Protein AF-A0AAE1LWM8-F1 (afdb_monomer)

pLDDT: mean 95.21, std 10.14, range [37.62, 98.81]

Secondary structure (DSSP, 8-state):
-PPPTT-SSS-SSPPPPPGGGTS-SSS-HHHHHHHHHHHHHHHHHHHHHHHHHHGGG--GGGHHHHHHHHHHHHHHHHHHHHHIIIIIHHHHHTSTTSPTTTTHHHHHHHHHHHHHHHHHHHHHHH--TTT--HHHHHHHHHHHHHHHHHHHHHHHHHHHGGGGSPTT-HHHHHHHHHHHHHHTT-

Nearest PDB structures (foldseek):
  1szi-assembly1_A  TM=5.077E-01  e=3.670E+00  Mus musculus
  3m3w-assembly1_A  TM=3.159E-01  e=2.079E+00  Mus musculus
  5ir6-assembly1_B  TM=4.108E-01  e=9.923E+00  Geobacillus stearothermophilus
  3qwe-assembly1_A-2  TM=1.811E-01  e=4.035E+00  Homo sapiens

Solvent-accessible surface area (backbone atoms only — not comparable to full-atom values): 10143 Å² total; per-residue (Å²): 132,83,76,70,90,88,73,65,28,78,37,88,58,72,73,64,85,44,48,66,80,86,44,85,34,91,84,44,46,28,35,36,51,21,29,55,48,35,51,55,44,40,52,51,46,26,50,53,15,30,51,55,69,44,39,77,70,63,52,74,92,47,34,60,62,48,26,51,50,50,23,50,52,36,50,49,55,53,50,51,54,50,47,35,67,74,44,39,50,60,47,48,38,69,38,62,61,37,52,77,70,73,60,46,63,55,56,57,37,44,66,68,16,48,65,40,48,48,51,45,24,51,48,30,72,69,55,46,61,89,71,63,49,31,62,61,55,38,51,43,47,66,72,17,48,66,46,45,50,51,40,58,50,54,44,34,57,57,40,36,58,52,64,56,37,37,91,90,44,53,66,56,52,45,47,43,49,53,56,50,51,62,71,70,70,120

Foldseek 3Di:
DDQPPDDQQCDPQHAADQCVVPHDQPPFLLSVLLNVLSVVLRVLSSLLRNLLRCLQPDDLVCLLVSLVSQLVSLVLVVVVVVLCVVFQVVLLCPFAQRPVCLCVVLVVLCVQQVVLSVVSNVCSVPDDSVRRDSVVSNVSCVSRVVSSSVSSRVVSVSSSVSVSGDPPRRVSNNVSSVVSVVVSPD

Sequence (186 aa):
MASPLGKWADGPLELIETPSFTKRTDDHPAHYVANEMAFAHNAMLRGLNAIYLQAPYIPKTDVSDFLFFVASWAGWVQHHHILEETRMFPGFERIPGIRPGQLSHNIEQHNLFSTGLDDLNKYASNTTEASYDGGTLRELISSFSTHMREHLADEIDTLWSLECCEKGQEKNLLRVYKDCEAEAGW

Structure (mmCIF, N/CA/C/O backbone):
data_AF-A0AAE1LWM8-F1
#
_entry.id   AF-A0AAE1LWM8-F1
#
loop_
_atom_site.group_PDB
_atom_site.id
_atom_site.type_symbol
_atom_site.label_atom_id
_atom_site.label_alt_id
_atom_site.label_comp_id
_atom_site.label_asym_id
_atom_site.label_entity_id
_atom_site.label_seq_id
_atom_site.pdbx_PDB_ins_code
_atom_site.Cartn_x
_atom_site.Cartn_y
_atom_site.Cartn_z
_atom_site.occupancy
_atom_site.B_iso_or_equiv
_atom_site.auth_seq_id
_atom_site.auth_comp_id
_atom_site.auth_asym_id
_atom_site.auth_atom_id
_atom_site.pdbx_PDB_model_num
ATOM 1 N N . MET A 1 1 ? -25.548 -2.529 17.063 1.00 37.62 1 MET A N 1
ATOM 2 C CA . MET A 1 1 ? -26.006 -2.903 15.706 1.00 37.62 1 MET A CA 1
ATOM 3 C C . MET A 1 1 ? -25.067 -3.985 15.207 1.00 37.62 1 MET A C 1
ATOM 5 O O . MET A 1 1 ? -23.867 -3.789 15.339 1.00 37.62 1 MET A O 1
ATOM 9 N N . ALA A 1 2 ? -25.584 -5.129 14.754 1.00 39.78 2 ALA A N 1
ATOM 10 C CA . ALA A 1 2 ? -24.752 -6.210 14.226 1.00 39.78 2 ALA A CA 1
ATOM 11 C C . ALA A 1 2 ? -24.027 -5.745 12.952 1.00 39.78 2 ALA A C 1
ATOM 13 O O . ALA A 1 2 ? -24.638 -5.063 12.127 1.00 39.78 2 ALA A O 1
ATOM 14 N N . SER A 1 3 ? -22.745 -6.098 12.817 1.00 47.06 3 SER A N 1
ATOM 15 C CA . SER A 1 3 ? -21.980 -5.921 11.578 1.00 47.06 3 SER A CA 1
ATOM 16 C C . SER A 1 3 ? -22.753 -6.557 10.409 1.00 47.06 3 SER A C 1
ATOM 18 O O . SER A 1 3 ? -23.359 -7.617 10.614 1.00 47.06 3 SER A O 1
ATOM 20 N N . PRO A 1 4 ? -22.813 -5.940 9.211 1.00 50.72 4 PRO A N 1
ATOM 21 C CA . PRO A 1 4 ? -23.514 -6.534 8.082 1.00 50.72 4 PRO A CA 1
ATOM 22 C C . PRO A 1 4 ? -22.887 -7.900 7.802 1.00 50.72 4 PRO A C 1
ATOM 24 O O . PRO A 1 4 ? -21.695 -7.991 7.507 1.00 50.72 4 PRO A O 1
ATOM 27 N N . LEU A 1 5 ? -23.685 -8.962 7.930 1.00 50.03 5 LEU A N 1
ATOM 28 C CA . LEU A 1 5 ? -23.275 -10.328 7.616 1.00 50.03 5 LEU A CA 1
ATOM 29 C C . LEU A 1 5 ? -22.557 -10.349 6.255 1.00 50.03 5 LEU A C 1
ATOM 31 O O . LEU A 1 5 ? -23.168 -10.054 5.230 1.00 50.03 5 LEU A O 1
ATOM 35 N N . GLY A 1 6 ? -21.266 -10.694 6.260 1.00 59.47 6 GLY A N 1
ATOM 36 C CA . GLY A 1 6 ? -20.531 -11.092 5.056 1.00 59.47 6 GLY A CA 1
ATOM 37 C C . GLY A 1 6 ? -19.407 -10.177 4.561 1.00 59.47 6 GLY A C 1
ATOM 38 O O . GLY A 1 6 ? -18.748 -10.567 3.604 1.00 59.47 6 GLY A O 1
ATOM 39 N N . LYS A 1 7 ? -19.128 -9.017 5.174 1.00 76.12 7 LYS A N 1
ATOM 40 C CA . LYS A 1 7 ? -17.965 -8.184 4.791 1.00 76.12 7 LYS A CA 1
ATOM 41 C C . LYS A 1 7 ? -16.950 -8.110 5.926 1.00 76.12 7 LYS A C 1
ATOM 43 O O . LYS A 1 7 ? -17.162 -7.385 6.888 1.00 76.12 7 LYS A O 1
ATOM 48 N N . TRP A 1 8 ? -15.873 -8.887 5.808 1.00 87.75 8 TRP A N 1
ATOM 49 C CA . TRP A 1 8 ? -14.805 -8.963 6.815 1.00 87.75 8 TRP A CA 1
ATOM 50 C C . TRP A 1 8 ? -13.573 -8.133 6.453 1.00 87.75 8 TRP A C 1
ATOM 52 O O . TRP A 1 8 ? -12.996 -7.506 7.333 1.00 87.75 8 TRP A O 1
ATOM 62 N N . ALA A 1 9 ? -13.178 -8.138 5.177 1.00 94.94 9 ALA A N 1
ATOM 63 C CA . ALA A 1 9 ? -11.944 -7.494 4.722 1.00 94.94 9 ALA A CA 1
ATOM 64 C C . ALA A 1 9 ? -11.992 -6.985 3.266 1.00 94.94 9 ALA A C 1
ATOM 66 O O . ALA A 1 9 ? -11.090 -6.277 2.836 1.00 94.94 9 ALA A O 1
ATOM 67 N N . ASP A 1 10 ? -13.036 -7.298 2.493 1.00 94.31 10 ASP A N 1
ATOM 68 C CA . ASP A 1 10 ? -13.105 -6.942 1.063 1.00 94.31 10 ASP A CA 1
ATOM 69 C C . ASP A 1 10 ? -13.798 -5.579 0.808 1.00 94.31 10 ASP A C 1
ATOM 71 O O . ASP A 1 10 ? -14.275 -5.298 -0.288 1.00 94.31 10 ASP A O 1
ATOM 75 N N . GLY A 1 11 ? -13.917 -4.740 1.841 1.00 94.00 11 GLY A N 1
ATOM 76 C CA . GLY A 1 11 ? -14.424 -3.366 1.768 1.00 94.00 11 GLY A CA 1
ATOM 77 C C . GLY A 1 11 ? -14.335 -2.664 3.133 1.00 94.00 11 GLY A C 1
ATOM 78 O O . GLY A 1 11 ? -14.156 -3.350 4.139 1.00 94.00 11 GLY A O 1
ATOM 79 N N . PRO A 1 12 ? -14.494 -1.330 3.219 1.00 95.38 12 PRO A N 1
ATOM 80 C CA . PRO A 1 12 ? -15.044 -0.434 2.199 1.00 95.38 12 PRO A CA 1
ATOM 81 C C . PRO A 1 12 ? -14.081 -0.028 1.078 1.00 95.38 12 PRO A C 1
ATOM 83 O O . PRO A 1 12 ? -14.562 0.395 0.031 1.00 95.38 12 PRO A O 1
ATOM 86 N N . LEU A 1 13 ? -12.767 -0.157 1.264 1.00 97.25 13 LEU A N 1
ATOM 87 C CA . LEU A 1 13 ? -11.811 0.056 0.182 1.00 97.25 13 LEU A CA 1
ATOM 88 C C . LEU A 1 13 ? -11.877 -1.142 -0.750 1.00 97.25 13 LEU A C 1
ATOM 90 O O . LEU A 1 13 ? -11.689 -2.285 -0.331 1.00 97.25 13 LEU A O 1
ATOM 94 N N . GLU A 1 14 ? -12.195 -0.880 -2.005 1.00 97.12 14 GLU A N 1
ATOM 95 C CA . GLU A 1 14 ? -12.242 -1.923 -3.010 1.00 97.12 14 GLU A CA 1
ATOM 96 C C . GLU A 1 14 ? -10.828 -2.451 -3.283 1.00 97.12 14 GLU A C 1
ATOM 98 O O . GLU A 1 14 ? -9.841 -1.713 -3.265 1.00 97.12 14 GLU A O 1
ATOM 103 N N . LEU A 1 15 ? -10.751 -3.756 -3.510 1.00 97.81 15 LEU A N 1
ATOM 104 C CA . LEU A 1 15 ? -9.518 -4.446 -3.854 1.00 97.81 15 LEU A CA 1
ATOM 105 C C . LEU A 1 15 ? -9.071 -4.097 -5.278 1.00 97.81 15 LEU A C 1
ATOM 107 O O . LEU A 1 15 ? -9.835 -3.576 -6.090 1.00 97.81 15 LEU A O 1
ATOM 111 N N . ILE A 1 16 ? -7.815 -4.378 -5.584 1.00 97.50 16 ILE A N 1
ATOM 112 C CA . ILE A 1 16 ? -7.246 -4.167 -6.914 1.00 97.50 16 ILE A CA 1
ATOM 113 C C . ILE A 1 16 ? -7.401 -5.464 -7.714 1.00 97.50 16 ILE A C 1
ATOM 115 O O . ILE A 1 16 ? -7.233 -6.557 -7.162 1.00 97.50 16 ILE A O 1
ATOM 119 N N . GLU A 1 17 ? -7.731 -5.363 -9.005 1.00 96.31 17 GLU A N 1
ATOM 120 C CA . GLU A 1 17 ? -7.714 -6.531 -9.890 1.00 96.31 17 GLU A CA 1
ATOM 121 C C . GLU A 1 17 ? -6.277 -7.051 -10.003 1.00 96.31 17 GLU A C 1
ATOM 123 O O . GLU A 1 17 ? -5.371 -6.345 -10.438 1.00 96.31 17 GLU A O 1
ATOM 128 N N . THR A 1 18 ? -6.059 -8.301 -9.607 1.00 97.06 18 THR A N 1
ATOM 129 C CA . THR A 1 18 ? -4.760 -8.945 -9.785 1.00 97.06 18 THR A CA 1
ATOM 130 C C . THR A 1 18 ? -4.532 -9.225 -11.279 1.00 97.06 18 THR A C 1
ATOM 132 O O . THR A 1 18 ? -5.362 -9.913 -11.878 1.00 97.06 18 THR A O 1
ATOM 135 N N . PRO A 1 19 ? -3.410 -8.789 -11.888 1.00 98.00 19 PRO A N 1
ATOM 136 C CA . PRO A 1 19 ? -3.183 -8.926 -13.328 1.00 98.00 19 PRO A CA 1
ATOM 137 C C . PRO A 1 19 ? -3.337 -10.348 -13.887 1.00 98.00 19 PRO A C 1
ATOM 139 O O . PRO A 1 19 ? -3.883 -10.517 -14.976 1.00 98.00 19 PRO A O 1
ATOM 142 N N . SER A 1 20 ? -2.926 -11.380 -13.142 1.00 97.38 20 SER A N 1
ATOM 143 C CA . SER A 1 20 ? -3.079 -12.791 -13.547 1.00 97.38 20 SER A CA 1
ATOM 144 C C . SER A 1 20 ? -4.530 -13.261 -13.708 1.00 97.38 20 SER A C 1
ATOM 146 O O . SER A 1 20 ? -4.763 -14.340 -14.254 1.00 97.38 20 SER A O 1
ATOM 148 N N . PHE A 1 21 ? -5.517 -12.472 -13.272 1.00 96.38 21 PHE A N 1
ATOM 149 C CA . PHE A 1 21 ? -6.928 -12.764 -13.507 1.00 96.38 21 PHE A CA 1
ATOM 150 C C . PHE A 1 21 ? -7.330 -12.573 -14.978 1.00 96.38 21 PHE A C 1
ATOM 152 O O . PHE A 1 21 ? -8.142 -13.341 -15.497 1.00 96.38 21 PHE A O 1
ATOM 159 N N . THR A 1 22 ? -6.755 -11.579 -15.664 1.00 95.19 22 THR A N 1
ATOM 160 C CA . THR A 1 22 ? -7.148 -11.187 -17.032 1.00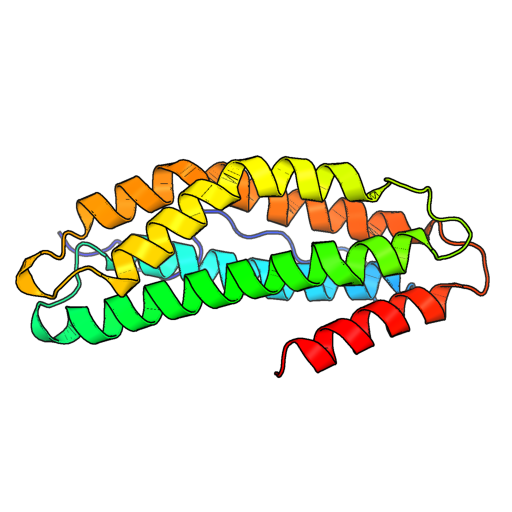 95.19 22 THR A CA 1
ATOM 161 C C . THR A 1 22 ? -6.008 -11.230 -18.048 1.00 95.19 22 THR A C 1
ATOM 163 O O . THR A 1 22 ? -6.267 -11.278 -19.253 1.00 95.19 22 THR A O 1
ATOM 166 N N . LYS A 1 23 ? -4.749 -11.244 -17.598 1.00 96.31 23 LYS A N 1
ATOM 167 C CA . LYS A 1 23 ? -3.549 -11.157 -18.439 1.00 96.31 23 LYS A CA 1
ATOM 168 C C . LYS A 1 23 ? -2.569 -12.290 -18.129 1.00 96.31 23 LYS A C 1
ATOM 170 O O . LYS A 1 23 ? -2.610 -12.908 -17.067 1.00 96.31 23 LYS A O 1
ATOM 175 N N . ARG A 1 24 ? -1.654 -12.558 -19.066 1.00 96.94 24 ARG A N 1
ATOM 176 C CA . ARG A 1 24 ? -0.486 -13.406 -18.797 1.00 96.94 24 ARG A CA 1
ATOM 177 C C . ARG A 1 24 ? 0.535 -12.619 -17.987 1.00 96.94 24 ARG A C 1
ATOM 179 O O . ARG A 1 24 ? 0.749 -11.445 -18.256 1.00 96.94 24 ARG A O 1
ATOM 186 N N . THR A 1 25 ? 1.135 -13.279 -17.007 1.00 97.38 25 THR A N 1
ATOM 187 C CA . THR A 1 25 ? 2.161 -12.695 -16.128 1.00 97.38 25 THR A CA 1
ATOM 188 C C . THR A 1 25 ? 3.451 -13.518 -16.126 1.00 97.38 25 THR A C 1
ATOM 190 O O . THR A 1 25 ? 4.412 -13.175 -15.447 1.00 97.38 25 THR A O 1
ATOM 193 N N . ASP A 1 26 ? 3.481 -14.605 -16.902 1.00 96.31 26 ASP A N 1
ATOM 194 C CA . ASP A 1 26 ? 4.610 -15.521 -17.077 1.00 96.31 26 ASP A CA 1
ATOM 195 C C . ASP A 1 26 ? 5.461 -15.202 -18.322 1.00 96.31 26 ASP A C 1
ATOM 197 O O . ASP A 1 26 ? 6.426 -15.903 -18.623 1.00 96.31 26 ASP A O 1
ATOM 201 N N . ASP A 1 27 ? 5.090 -14.163 -19.068 1.00 96.69 27 ASP A N 1
ATOM 202 C CA . ASP A 1 27 ? 5.676 -13.771 -20.348 1.00 96.69 27 ASP A CA 1
ATOM 203 C C . ASP A 1 27 ? 6.771 -12.702 -20.218 1.00 96.69 27 ASP A C 1
ATOM 205 O O . ASP A 1 27 ? 7.706 -12.698 -21.022 1.00 96.69 27 ASP A O 1
ATOM 209 N N . HIS A 1 28 ? 6.702 -11.841 -19.197 1.00 97.88 28 HIS A N 1
ATOM 210 C CA . HIS A 1 28 ? 7.709 -10.815 -18.928 1.00 97.88 28 HIS A CA 1
ATOM 211 C C . HIS A 1 28 ? 7.933 -10.588 -17.416 1.00 97.88 28 HIS A C 1
ATOM 213 O O . HIS A 1 28 ? 6.964 -10.509 -16.658 1.00 97.88 28 HIS A O 1
ATOM 219 N N . PRO A 1 29 ? 9.186 -10.401 -16.943 1.00 98.25 29 PRO A N 1
ATOM 220 C CA . PRO A 1 29 ? 9.479 -10.104 -15.538 1.00 98.25 29 PRO A CA 1
ATOM 221 C C . PRO A 1 29 ? 8.726 -8.911 -14.942 1.00 98.25 29 PRO A C 1
ATOM 223 O O . PRO A 1 29 ? 8.316 -8.988 -13.792 1.00 98.25 29 PRO A O 1
ATOM 226 N N . ALA A 1 30 ? 8.503 -7.839 -15.706 1.00 98.38 30 ALA A N 1
ATOM 227 C CA . ALA A 1 30 ? 7.698 -6.697 -15.252 1.00 98.38 30 ALA A CA 1
ATOM 228 C C . ALA A 1 30 ? 6.250 -7.101 -14.914 1.00 98.38 30 ALA A C 1
ATOM 230 O O . ALA A 1 30 ? 5.718 -6.683 -13.890 1.00 98.38 30 ALA A O 1
ATOM 231 N N . HIS A 1 31 ? 5.636 -7.970 -15.726 1.00 98.62 31 HIS A N 1
ATOM 232 C CA . HIS A 1 31 ? 4.269 -8.451 -15.498 1.00 98.62 31 HIS A CA 1
ATOM 233 C C . HIS A 1 31 ? 4.190 -9.362 -14.275 1.00 98.62 31 HIS A C 1
ATOM 235 O O . HIS A 1 31 ? 3.235 -9.277 -13.505 1.00 98.62 31 HIS A O 1
ATOM 241 N N . TYR A 1 32 ? 5.205 -10.211 -14.075 1.00 98.31 32 TYR A N 1
ATOM 242 C CA . TYR A 1 32 ? 5.333 -11.002 -12.853 1.00 98.31 32 TYR A CA 1
ATOM 243 C C . TYR A 1 32 ? 5.425 -10.089 -11.624 1.00 98.31 32 TYR A C 1
ATOM 245 O O . TYR A 1 32 ? 4.623 -10.228 -10.710 1.00 98.31 32 TYR A O 1
ATOM 253 N N . VAL A 1 33 ? 6.334 -9.108 -11.629 1.00 98.19 33 VAL A N 1
ATOM 254 C CA . VAL A 1 33 ? 6.519 -8.170 -10.507 1.00 98.19 33 VAL A CA 1
ATOM 255 C C . VAL A 1 33 ? 5.237 -7.391 -10.203 1.00 98.19 33 VAL A C 1
ATOM 257 O O . VAL A 1 33 ? 4.808 -7.368 -9.054 1.00 98.19 33 VAL A O 1
ATOM 260 N N . ALA A 1 34 ? 4.580 -6.819 -11.217 1.00 98.56 34 ALA A N 1
ATOM 261 C CA . ALA A 1 34 ? 3.310 -6.110 -11.045 1.00 98.56 34 ALA A CA 1
ATOM 262 C C . ALA A 1 34 ? 2.214 -7.017 -10.454 1.00 98.56 34 ALA A C 1
ATOM 264 O O . ALA A 1 34 ? 1.409 -6.588 -9.630 1.00 98.56 34 ALA A O 1
ATOM 265 N N . ASN A 1 35 ? 2.191 -8.294 -10.841 1.00 98.56 35 ASN A N 1
ATOM 266 C CA . ASN A 1 35 ? 1.247 -9.260 -10.296 1.00 98.56 35 ASN A CA 1
ATOM 267 C C . ASN A 1 35 ? 1.500 -9.580 -8.820 1.00 98.56 35 ASN A C 1
ATOM 269 O O . ASN A 1 35 ? 0.554 -9.590 -8.032 1.00 98.56 35 ASN A O 1
ATOM 273 N N . GLU A 1 36 ? 2.753 -9.836 -8.447 1.00 97.94 36 GLU A N 1
ATOM 274 C CA . GLU A 1 36 ? 3.101 -10.101 -7.050 1.00 97.94 36 GLU A CA 1
ATOM 275 C C . GLU A 1 36 ? 2.844 -8.868 -6.174 1.00 97.94 36 GLU A C 1
ATOM 277 O O . GLU A 1 36 ? 2.319 -8.993 -5.066 1.00 97.94 36 GLU A O 1
ATOM 282 N N . MET A 1 37 ? 3.109 -7.670 -6.704 1.00 98.06 37 MET A N 1
ATOM 283 C CA . MET A 1 37 ? 2.797 -6.417 -6.024 1.00 98.06 37 MET A CA 1
ATOM 284 C C . MET A 1 37 ? 1.294 -6.272 -5.755 1.00 98.06 37 MET A C 1
ATOM 286 O O . MET A 1 37 ? 0.879 -5.992 -4.631 1.00 98.06 37 MET A O 1
ATOM 290 N N . ALA A 1 38 ? 0.451 -6.593 -6.742 1.00 98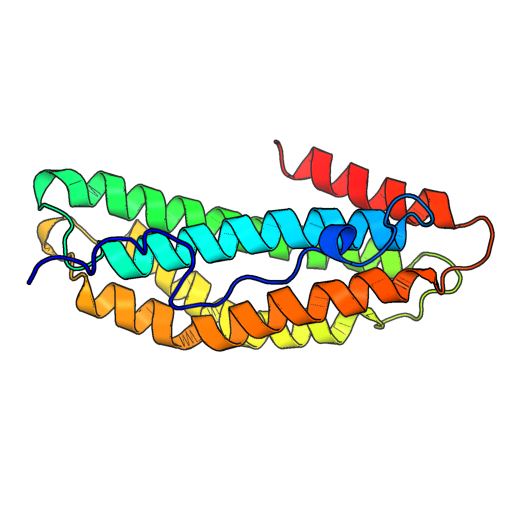.56 38 ALA A N 1
ATOM 291 C CA . ALA A 1 38 ? -0.999 -6.582 -6.566 1.00 98.56 38 ALA A CA 1
ATOM 292 C C . ALA A 1 38 ? -1.472 -7.542 -5.458 1.00 98.56 38 ALA A C 1
ATOM 294 O O . ALA A 1 38 ? -2.460 -7.253 -4.777 1.00 98.56 38 ALA A O 1
ATOM 295 N N . PHE A 1 39 ? -0.789 -8.673 -5.237 1.00 98.06 39 PHE A N 1
ATOM 296 C CA . PHE A 1 39 ? -1.087 -9.550 -4.100 1.00 98.06 39 PHE A CA 1
ATOM 297 C C . PHE A 1 39 ? -0.729 -8.902 -2.760 1.00 98.06 39 PHE A C 1
ATOM 299 O O . PHE A 1 39 ? -1.566 -8.913 -1.850 1.00 98.06 39 PHE A O 1
ATOM 306 N N . ALA A 1 40 ? 0.463 -8.310 -2.642 1.00 97.56 40 ALA A N 1
ATOM 307 C CA . ALA A 1 40 ? 0.885 -7.597 -1.436 1.00 97.56 40 ALA A CA 1
ATOM 308 C C . ALA A 1 40 ? -0.082 -6.446 -1.104 1.00 97.56 40 ALA A C 1
ATOM 310 O O . ALA A 1 40 ? -0.615 -6.377 0.007 1.00 97.56 40 ALA A O 1
ATOM 311 N N . HIS A 1 41 ? -0.422 -5.621 -2.094 1.00 98.62 41 HIS A N 1
ATOM 312 C CA . HIS A 1 41 ? -1.349 -4.497 -1.950 1.00 98.62 41 HIS A CA 1
ATOM 313 C C . HIS A 1 41 ? -2.745 -4.945 -1.526 1.00 98.62 41 HIS A C 1
ATOM 315 O O . HIS A 1 41 ? -3.366 -4.358 -0.639 1.00 98.62 41 HIS A O 1
ATOM 321 N N . ASN A 1 42 ? -3.242 -6.040 -2.098 1.00 98.56 42 ASN A N 1
ATOM 322 C CA . ASN A 1 42 ? -4.525 -6.603 -1.703 1.00 98.56 42 ASN A CA 1
ATOM 323 C C . ASN A 1 42 ? -4.521 -7.180 -0.280 1.00 98.56 42 ASN A C 1
ATOM 325 O O . ASN A 1 42 ? -5.575 -7.202 0.361 1.00 98.56 42 ASN A O 1
ATOM 329 N N . ALA A 1 43 ? -3.379 -7.636 0.240 1.00 98.38 43 ALA A N 1
ATOM 330 C CA . ALA A 1 43 ? -3.243 -7.992 1.651 1.00 98.38 43 ALA A CA 1
ATOM 331 C C . ALA A 1 43 ? -3.250 -6.739 2.548 1.00 98.38 43 ALA A C 1
ATOM 333 O O . ALA A 1 43 ? -3.923 -6.737 3.583 1.00 98.38 43 ALA A O 1
ATOM 334 N N . MET A 1 44 ? -2.610 -5.644 2.123 1.00 98.62 44 MET A N 1
ATOM 335 C CA . MET A 1 44 ? -2.663 -4.354 2.828 1.00 98.62 44 MET A CA 1
ATOM 336 C C . MET A 1 44 ? -4.087 -3.804 2.902 1.00 98.62 44 MET A C 1
ATOM 338 O O . MET A 1 44 ? -4.562 -3.499 3.998 1.00 98.62 44 MET A O 1
ATOM 342 N N . LEU A 1 45 ? -4.796 -3.750 1.769 1.00 98.75 45 LEU A N 1
ATOM 343 C CA . LEU A 1 45 ? -6.183 -3.280 1.689 1.00 98.75 45 LEU A CA 1
ATOM 344 C C . LEU A 1 45 ? -7.115 -4.117 2.564 1.00 98.75 45 LEU A C 1
ATOM 346 O O . LEU A 1 45 ? -7.934 -3.563 3.296 1.00 98.75 45 LEU A O 1
ATOM 350 N N . ARG A 1 46 ? -6.955 -5.446 2.557 1.00 98.50 46 ARG A N 1
ATOM 351 C CA . ARG A 1 46 ? -7.719 -6.335 3.443 1.00 98.50 46 ARG A CA 1
ATOM 352 C C . ARG A 1 46 ? -7.443 -6.072 4.914 1.00 98.50 46 ARG A C 1
ATOM 354 O O . ARG A 1 46 ? -8.390 -6.033 5.699 1.00 98.50 46 ARG A O 1
ATOM 361 N N . GLY A 1 47 ? -6.182 -5.856 5.281 1.00 98.50 47 GLY A N 1
ATOM 362 C CA . GLY A 1 47 ? -5.805 -5.466 6.636 1.00 98.50 47 GLY A CA 1
ATOM 363 C C . GLY A 1 47 ? -6.482 -4.162 7.059 1.00 98.50 47 GLY A C 1
ATOM 364 O O . GLY A 1 4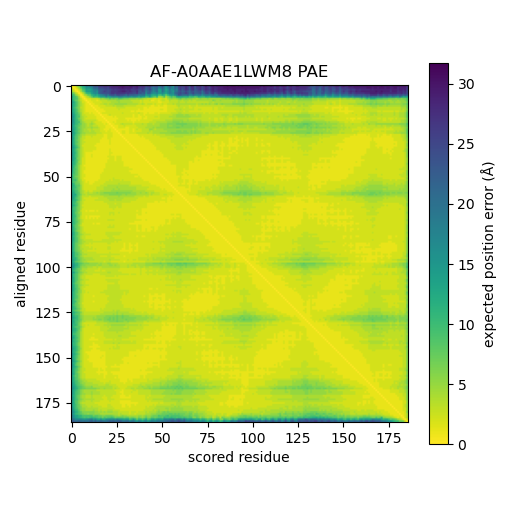7 ? -7.167 -4.138 8.079 1.00 98.50 47 GLY A O 1
ATOM 365 N N . LEU A 1 48 ? -6.395 -3.110 6.238 1.00 98.69 48 LEU A N 1
ATOM 366 C CA . LEU A 1 48 ? -6.993 -1.808 6.546 1.00 98.69 48 LEU A CA 1
ATOM 367 C C . LEU A 1 48 ? -8.520 -1.872 6.650 1.00 98.69 48 LEU A C 1
ATOM 369 O O . LEU A 1 48 ? -9.110 -1.308 7.571 1.00 98.69 48 LEU A O 1
ATOM 373 N N . ASN A 1 49 ? -9.160 -2.599 5.735 1.00 98.50 49 ASN A N 1
ATOM 374 C CA . ASN A 1 49 ? -10.597 -2.845 5.756 1.00 98.50 49 ASN A CA 1
ATOM 375 C C . ASN A 1 49 ? -11.030 -3.582 7.026 1.00 98.50 49 ASN A C 1
ATOM 377 O O . ASN A 1 49 ? -11.988 -3.166 7.678 1.00 98.50 49 ASN A O 1
ATOM 381 N N . ALA A 1 50 ? -10.314 -4.642 7.410 1.00 98.25 50 ALA A N 1
ATOM 382 C CA . ALA A 1 50 ? -10.595 -5.378 8.636 1.00 98.25 50 ALA A CA 1
ATOM 383 C C . ALA A 1 50 ? -10.439 -4.478 9.870 1.00 98.25 50 ALA A C 1
ATOM 385 O O . ALA A 1 50 ? -11.344 -4.423 10.701 1.00 98.25 50 ALA A O 1
ATOM 386 N N . ILE A 1 51 ? -9.350 -3.707 9.956 1.00 98.50 51 ILE A N 1
ATOM 387 C CA . ILE A 1 51 ? -9.127 -2.738 11.037 1.00 98.50 51 ILE A CA 1
ATOM 388 C C . ILE A 1 51 ? -10.298 -1.748 11.111 1.00 98.50 51 ILE A C 1
ATOM 390 O O . ILE A 1 51 ? -10.906 -1.584 12.169 1.00 98.50 51 ILE A O 1
ATOM 394 N N . TYR A 1 52 ? -10.660 -1.132 9.986 1.00 98.31 52 TYR A N 1
ATOM 395 C CA . TYR A 1 52 ? -11.739 -0.149 9.908 1.00 98.31 52 TYR A CA 1
ATOM 396 C C . TYR A 1 52 ? -13.092 -0.717 10.356 1.00 98.31 52 TYR A C 1
ATOM 398 O O . TYR A 1 52 ? -13.842 -0.058 11.083 1.00 98.31 52 TYR A O 1
ATOM 406 N N . LEU A 1 53 ? -13.417 -1.936 9.918 1.00 97.06 53 LEU A N 1
ATOM 407 C CA . LEU A 1 53 ? -14.687 -2.592 10.216 1.00 97.06 53 LEU A CA 1
ATOM 408 C C . LEU A 1 53 ? -14.788 -3.036 11.674 1.00 97.06 53 LEU A C 1
ATOM 410 O O . LEU A 1 53 ? -15.862 -2.905 12.261 1.00 97.06 53 LEU A O 1
ATOM 414 N N . GLN A 1 54 ? -13.701 -3.554 12.253 1.00 96.50 54 GLN A N 1
ATOM 415 C CA . GLN A 1 54 ? -13.730 -4.087 13.615 1.00 96.50 54 GLN A CA 1
ATOM 416 C C . GLN A 1 54 ? -13.561 -3.017 14.691 1.00 96.50 54 GLN A C 1
ATOM 418 O O . GLN A 1 54 ? -14.058 -3.218 15.796 1.00 96.50 54 GLN A O 1
ATOM 423 N N . ALA A 1 55 ? -12.944 -1.872 14.378 1.00 97.44 55 ALA A N 1
ATOM 424 C CA . ALA A 1 55 ? -12.625 -0.836 15.361 1.00 97.44 55 ALA A CA 1
ATOM 425 C C . ALA A 1 55 ? -13.782 -0.460 16.323 1.00 97.44 55 ALA A C 1
ATOM 427 O O . ALA A 1 55 ? -13.559 -0.379 17.529 1.00 97.44 55 ALA A O 1
ATOM 428 N N . PRO A 1 56 ? -15.047 -0.293 15.882 1.00 96.12 56 PRO A N 1
ATOM 429 C CA . PRO A 1 56 ? -16.146 0.063 16.791 1.00 96.12 56 PRO A CA 1
ATOM 430 C C . PRO A 1 56 ? -16.616 -1.070 17.718 1.00 96.12 56 PRO A C 1
ATOM 432 O O . PRO A 1 56 ? -17.466 -0.837 18.578 1.00 96.12 56 PRO A O 1
ATOM 435 N N . TYR A 1 57 ? -16.149 -2.298 17.495 1.00 96.00 57 TYR A N 1
ATOM 436 C CA . TYR A 1 57 ? -16.696 -3.516 18.096 1.00 96.00 57 TYR A CA 1
ATOM 437 C C . TYR A 1 57 ? -15.690 -4.285 18.954 1.00 96.00 57 TYR A C 1
ATOM 439 O O . TYR A 1 57 ? -16.054 -5.324 19.505 1.00 96.00 57 TYR A O 1
ATOM 447 N N . ILE A 1 58 ? -14.458 -3.789 19.089 1.00 96.81 58 ILE A N 1
ATOM 448 C CA . ILE A 1 58 ? -13.418 -4.436 19.891 1.00 96.81 58 ILE A CA 1
ATOM 449 C C . ILE A 1 58 ? -13.813 -4.423 21.379 1.00 96.81 58 ILE A C 1
ATOM 451 O O . ILE A 1 58 ? -14.040 -3.348 21.947 1.00 96.81 58 ILE A O 1
ATOM 455 N N . PRO A 1 59 ? -13.912 -5.592 22.040 1.00 95.88 59 PRO A N 1
ATOM 456 C CA . PRO A 1 59 ? -14.120 -5.663 23.480 1.00 95.88 59 PRO A CA 1
ATOM 457 C C . PRO A 1 59 ? -12.946 -5.038 24.231 1.00 95.88 59 PRO A C 1
ATOM 459 O O . PRO A 1 59 ? -11.802 -5.189 23.822 1.00 95.88 59 PRO A O 1
ATOM 462 N N . LYS A 1 60 ? -13.206 -4.409 25.385 1.00 94.56 60 LYS A N 1
ATOM 463 C CA . LYS A 1 60 ? -12.151 -3.771 26.200 1.00 94.56 60 LYS A CA 1
ATOM 464 C C . LYS A 1 60 ? -10.965 -4.693 26.505 1.00 94.56 60 LYS A C 1
ATOM 466 O O . LYS A 1 60 ? -9.844 -4.214 26.551 1.00 94.56 60 LYS A O 1
ATOM 471 N N . THR A 1 61 ? -11.223 -5.986 26.701 1.00 96.88 61 THR A N 1
ATOM 472 C CA . THR A 1 61 ? -10.198 -7.002 26.989 1.00 96.88 61 THR A CA 1
ATOM 473 C C . THR A 1 61 ? -9.238 -7.254 25.833 1.00 96.88 61 THR A C 1
ATOM 475 O O . THR A 1 61 ? -8.136 -7.726 26.077 1.00 96.88 61 THR A O 1
ATOM 478 N N . ASP A 1 62 ? -9.642 -6.924 24.606 1.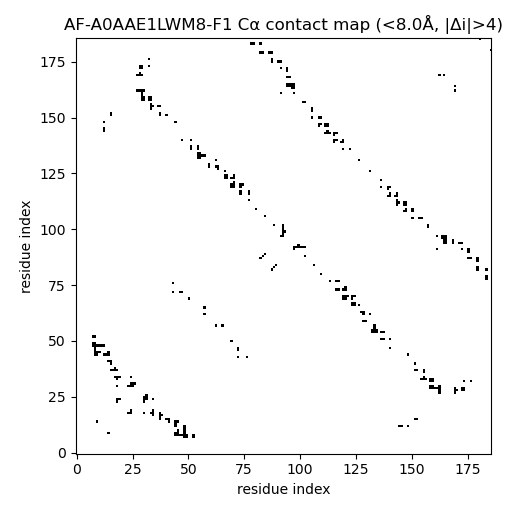00 98.06 62 ASP A N 1
ATOM 479 C CA . ASP A 1 62 ? -8.916 -7.266 23.381 1.00 98.06 62 ASP A CA 1
ATOM 480 C C . ASP A 1 62 ? -8.306 -6.011 22.730 1.00 98.06 62 ASP A C 1
ATOM 482 O O . ASP A 1 62 ? -7.669 -6.086 21.681 1.00 98.06 62 ASP A O 1
ATOM 486 N N . VAL A 1 63 ? -8.501 -4.830 23.334 1.00 98.38 63 VAL A N 1
ATOM 487 C CA . VAL A 1 63 ? -8.043 -3.549 22.776 1.00 98.38 63 VAL A CA 1
ATOM 488 C C . VAL A 1 63 ? -6.527 -3.506 22.629 1.00 98.38 63 VAL A C 1
ATOM 490 O O . VAL A 1 63 ? -6.046 -3.031 21.607 1.00 98.38 63 VAL A O 1
ATOM 493 N N . SER A 1 64 ? -5.772 -4.004 23.610 1.00 98.25 64 SER A N 1
ATOM 494 C CA . SER A 1 64 ? -4.305 -4.009 23.542 1.00 98.25 64 SER A CA 1
ATOM 495 C C . SER A 1 64 ? -3.796 -4.837 22.357 1.00 98.25 64 SER A C 1
ATOM 497 O O . SER A 1 64 ? -3.011 -4.345 21.545 1.00 98.25 64 SER A O 1
ATOM 499 N N . ASP A 1 65 ? -4.333 -6.049 22.185 1.00 98.56 65 ASP A N 1
ATOM 500 C CA . ASP A 1 65 ? -3.998 -6.931 21.061 1.00 98.56 65 ASP A CA 1
ATOM 501 C C . ASP A 1 65 ? -4.411 -6.314 19.719 1.00 98.56 65 ASP A C 1
ATOM 503 O O . ASP A 1 65 ? -3.662 -6.363 18.740 1.00 98.56 65 ASP A O 1
ATOM 507 N N . PHE A 1 66 ? -5.585 -5.679 19.670 1.00 98.62 66 PHE A N 1
ATOM 508 C CA . PHE A 1 66 ? -6.046 -4.983 18.476 1.00 98.62 66 PHE A CA 1
ATOM 509 C C . PHE A 1 66 ? -5.138 -3.804 18.114 1.00 98.62 66 PHE A C 1
ATOM 511 O O . PHE A 1 66 ? -4.738 -3.679 16.960 1.00 98.62 66 PHE A O 1
ATOM 518 N N . LEU A 1 67 ? -4.769 -2.957 19.077 1.00 98.69 67 LEU A N 1
ATOM 519 C CA . LEU A 1 67 ? -3.863 -1.829 18.853 1.00 98.69 67 LEU A CA 1
ATOM 520 C C . LEU A 1 67 ? -2.476 -2.298 18.399 1.00 98.69 67 LEU A C 1
ATOM 522 O O . LEU A 1 67 ? -1.919 -1.727 17.462 1.00 98.69 67 LEU A O 1
ATOM 526 N N . PHE A 1 68 ? -1.959 -3.384 18.978 1.00 98.62 68 PHE A N 1
ATOM 527 C CA . PHE A 1 68 ? -0.728 -4.013 18.507 1.00 98.62 68 PHE A CA 1
ATOM 528 C C . PHE A 1 68 ? -0.844 -4.487 17.050 1.00 98.62 68 PHE A C 1
ATOM 530 O O . PHE A 1 68 ? 0.067 -4.257 16.251 1.00 98.62 68 PHE A O 1
ATOM 537 N N . PHE A 1 69 ? -1.969 -5.101 16.675 1.00 98.75 69 PHE A N 1
ATOM 538 C CA . PHE A 1 69 ? -2.239 -5.487 15.291 1.00 98.75 69 PHE A CA 1
ATOM 539 C C . PHE A 1 69 ? -2.273 -4.273 14.349 1.00 98.75 69 PHE A C 1
ATOM 541 O O . PHE A 1 69 ? -1.632 -4.312 13.299 1.00 98.75 69 PHE A O 1
ATOM 548 N N . VAL A 1 70 ? -2.943 -3.177 14.730 1.00 98.81 70 VAL A N 1
ATOM 549 C CA . VAL A 1 70 ? -2.977 -1.942 13.924 1.00 98.81 70 VAL A CA 1
ATOM 550 C C . VAL A 1 70 ? -1.578 -1.351 13.748 1.00 98.81 70 VAL A C 1
ATOM 552 O O . VAL A 1 70 ? -1.204 -1.010 12.626 1.00 98.81 70 VAL A O 1
ATOM 555 N N . ALA A 1 71 ? -0.788 -1.263 14.821 1.00 98.75 71 ALA A N 1
ATOM 556 C CA . ALA A 1 71 ? 0.584 -0.759 14.762 1.00 98.75 71 ALA A CA 1
ATOM 557 C C . ALA A 1 71 ? 1.479 -1.648 13.882 1.00 98.75 71 ALA A C 1
ATOM 559 O O . ALA A 1 71 ? 2.244 -1.141 13.065 1.00 98.75 71 ALA A O 1
ATOM 560 N N . SER A 1 72 ? 1.337 -2.972 13.992 1.00 98.62 72 SER A N 1
ATOM 561 C CA . SER A 1 72 ? 2.085 -3.938 13.176 1.00 98.62 72 SER A CA 1
ATOM 562 C C . SER A 1 72 ? 1.726 -3.832 11.694 1.00 98.62 72 SER A C 1
ATOM 564 O O . SER A 1 72 ? 2.615 -3.825 10.845 1.00 98.62 72 SER A O 1
ATOM 566 N N . TRP A 1 73 ? 0.434 -3.699 11.374 1.00 98.75 73 TRP A N 1
ATOM 567 C CA . TRP A 1 73 ? -0.027 -3.467 10.006 1.00 98.75 73 TRP A CA 1
ATOM 568 C C . TRP A 1 73 ? 0.536 -2.152 9.455 1.00 98.75 73 TRP A C 1
ATOM 570 O O . TRP A 1 73 ? 1.123 -2.148 8.377 1.00 98.75 73 TRP A O 1
ATOM 580 N N . ALA A 1 74 ? 0.429 -1.055 10.210 1.00 98.75 74 ALA A N 1
ATOM 581 C CA . ALA A 1 74 ? 0.919 0.247 9.765 1.00 98.75 74 ALA A CA 1
ATOM 582 C C . ALA A 1 74 ? 2.443 0.241 9.568 1.00 98.75 74 ALA A C 1
ATOM 584 O O . ALA A 1 74 ? 2.934 0.751 8.565 1.00 98.75 74 ALA A O 1
ATOM 585 N N . GLY A 1 75 ? 3.186 -0.393 10.479 1.00 98.19 75 GLY A N 1
ATOM 586 C CA . GLY A 1 75 ? 4.633 -0.570 10.366 1.00 98.19 75 GLY A CA 1
ATOM 587 C C . GLY A 1 75 ? 5.044 -1.414 9.157 1.00 98.19 75 GLY A C 1
ATOM 588 O O . GLY A 1 75 ? 6.008 -1.067 8.479 1.00 98.19 75 GLY A O 1
ATOM 589 N N . TRP A 1 76 ? 4.300 -2.476 8.836 1.00 98.06 76 TRP A N 1
ATOM 590 C CA . TRP A 1 76 ? 4.538 -3.271 7.628 1.00 98.06 76 TRP A CA 1
ATOM 591 C C . TRP A 1 76 ? 4.347 -2.444 6.353 1.00 98.06 76 TRP A C 1
ATOM 593 O O . TRP A 1 76 ? 5.231 -2.441 5.496 1.00 98.06 76 TRP A O 1
ATOM 603 N N . VAL A 1 77 ? 3.244 -1.694 6.254 1.00 98.44 77 VAL A N 1
ATOM 604 C CA . VAL A 1 77 ? 2.987 -0.812 5.105 1.00 98.44 77 VAL A CA 1
ATOM 605 C C . VAL A 1 77 ? 4.074 0.260 4.992 1.00 98.44 77 VAL A C 1
ATOM 607 O O . VAL A 1 77 ? 4.581 0.492 3.903 1.00 98.44 77 VAL A O 1
ATOM 610 N N . GLN A 1 78 ? 4.501 0.877 6.096 1.00 98.00 78 GLN A N 1
ATOM 611 C CA . GLN A 1 78 ? 5.610 1.841 6.076 1.00 98.00 78 GLN A CA 1
ATOM 612 C C . GLN A 1 78 ? 6.918 1.203 5.590 1.00 98.00 78 GLN A C 1
ATOM 614 O O . GLN A 1 78 ? 7.607 1.768 4.745 1.00 98.00 78 GLN A O 1
ATOM 619 N N . HIS A 1 79 ? 7.265 0.021 6.106 1.00 96.69 79 HIS A N 1
ATOM 620 C CA . HIS A 1 79 ? 8.492 -0.673 5.724 1.00 96.69 79 HIS A CA 1
ATOM 621 C C . HIS A 1 79 ? 8.514 -1.044 4.237 1.00 96.69 79 HIS A C 1
ATOM 623 O O . HIS A 1 79 ? 9.543 -0.874 3.585 1.00 96.69 79 HIS A O 1
ATOM 629 N N . HIS A 1 80 ? 7.377 -1.495 3.705 1.00 97.25 80 HIS A N 1
ATOM 630 C CA . HIS A 1 80 ? 7.197 -1.790 2.288 1.00 97.25 80 HIS A CA 1
ATOM 631 C C . HIS A 1 80 ? 7.547 -0.589 1.399 1.00 97.25 80 HIS A C 1
ATOM 633 O O . HIS A 1 80 ? 8.484 -0.686 0.607 1.00 97.25 80 HIS A O 1
ATOM 639 N N . HIS A 1 81 ? 6.913 0.565 1.630 1.00 97.56 81 HIS A N 1
ATOM 640 C CA . HIS A 1 81 ? 7.174 1.767 0.831 1.00 97.56 81 HIS A CA 1
ATOM 641 C C . HIS A 1 81 ? 8.604 2.302 1.031 1.00 97.56 81 HIS A C 1
ATOM 643 O O . HIS A 1 81 ? 9.233 2.789 0.095 1.00 97.56 81 HIS A O 1
ATOM 649 N N . ILE A 1 82 ? 9.194 2.160 2.229 1.00 96.62 82 ILE A N 1
ATOM 650 C CA . ILE A 1 82 ? 10.612 2.506 2.443 1.00 96.62 82 ILE A CA 1
ATOM 651 C C . ILE A 1 82 ? 11.524 1.662 1.544 1.00 96.62 82 ILE A C 1
ATOM 653 O O . ILE A 1 82 ? 12.456 2.202 0.942 1.00 96.62 82 ILE A O 1
ATOM 657 N N . LEU A 1 83 ? 11.299 0.348 1.454 1.00 96.81 83 LEU A N 1
ATOM 658 C CA . LEU A 1 83 ? 12.103 -0.522 0.590 1.00 96.81 83 LEU A CA 1
ATOM 659 C C . LEU A 1 83 ? 11.927 -0.163 -0.887 1.00 96.81 83 LEU A C 1
ATOM 661 O O . LEU A 1 83 ? 12.908 -0.131 -1.634 1.00 96.81 83 LEU A O 1
ATOM 665 N N . GLU A 1 84 ? 10.711 0.162 -1.305 1.00 97.62 84 GLU A N 1
ATOM 666 C CA . GLU A 1 84 ? 10.431 0.594 -2.670 1.00 97.62 84 GLU A CA 1
ATOM 667 C C . GLU A 1 84 ? 11.211 1.850 -3.046 1.00 97.62 84 GLU A C 1
ATOM 669 O O . GLU A 1 84 ? 12.024 1.827 -3.976 1.00 97.62 84 GLU A O 1
ATOM 674 N N . GLU A 1 85 ? 11.054 2.919 -2.269 1.00 97.44 85 GLU A N 1
ATOM 675 C CA . GLU A 1 85 ? 11.648 4.216 -2.584 1.00 97.44 85 GLU A CA 1
ATOM 676 C C . GLU A 1 85 ? 13.169 4.230 -2.447 1.00 97.44 85 GLU A C 1
ATOM 678 O O . GLU A 1 85 ? 13.870 4.894 -3.214 1.00 97.44 85 GLU A O 1
ATOM 683 N N . THR A 1 86 ? 13.714 3.496 -1.475 1.00 97.12 86 THR A N 1
ATOM 684 C CA . THR A 1 86 ? 15.159 3.520 -1.209 1.00 97.12 86 THR A CA 1
ATOM 685 C C . THR A 1 86 ? 15.936 2.485 -2.020 1.00 97.12 86 THR A C 1
ATOM 687 O O . THR A 1 86 ? 17.154 2.629 -2.184 1.00 97.12 86 THR A O 1
ATOM 690 N N . ARG A 1 87 ? 15.270 1.445 -2.545 1.00 96.50 87 ARG A N 1
ATOM 691 C CA . ARG A 1 87 ? 15.928 0.299 -3.197 1.00 96.50 87 ARG A CA 1
ATOM 692 C C . ARG A 1 87 ? 15.288 -0.071 -4.522 1.00 96.50 87 ARG A C 1
ATOM 694 O O . ARG A 1 87 ? 15.995 -0.049 -5.535 1.00 96.50 87 ARG A O 1
ATOM 701 N N . MET A 1 88 ? 14.001 -0.409 -4.519 1.00 97.50 88 MET A N 1
ATOM 702 C CA . MET A 1 88 ? 13.345 -1.029 -5.669 1.00 97.50 88 MET A CA 1
ATOM 703 C C . MET A 1 88 ? 13.237 -0.061 -6.845 1.00 97.50 88 MET A C 1
ATOM 705 O O . MET A 1 88 ? 13.788 -0.349 -7.910 1.00 97.50 88 MET A O 1
ATOM 709 N N . PHE A 1 89 ? 12.637 1.119 -6.649 1.00 98.25 89 PHE A N 1
ATOM 710 C CA . PHE A 1 89 ? 12.464 2.094 -7.725 1.00 98.25 89 PHE A CA 1
ATOM 711 C C . PHE A 1 89 ? 13.803 2.594 -8.267 1.00 98.25 89 PHE A C 1
ATOM 713 O O . PHE A 1 89 ? 14.022 2.484 -9.476 1.00 98.25 89 PHE A O 1
ATOM 720 N N . PRO A 1 90 ? 14.774 3.019 -7.428 1.00 97.94 90 PRO A N 1
ATOM 721 C CA . PRO A 1 90 ? 16.092 3.382 -7.940 1.00 97.94 90 PRO A CA 1
ATOM 722 C C . PRO A 1 90 ? 16.793 2.212 -8.643 1.00 97.94 90 PRO A C 1
ATOM 724 O O . PRO A 1 90 ? 17.601 2.421 -9.547 1.00 97.94 90 PRO A O 1
ATOM 727 N N . GLY A 1 91 ? 16.538 0.974 -8.209 1.00 98.06 91 GLY A N 1
ATOM 728 C CA . GLY A 1 91 ? 17.040 -0.245 -8.836 1.00 98.06 91 GLY A CA 1
ATOM 729 C C . GLY A 1 91 ? 16.507 -0.438 -10.249 1.00 98.06 91 GLY A C 1
ATOM 730 O O . GLY A 1 91 ? 17.304 -0.685 -11.155 1.00 98.06 91 GLY A O 1
ATOM 731 N N . PHE A 1 92 ? 15.199 -0.275 -10.441 1.00 98.50 92 PHE A N 1
ATOM 732 C CA . PHE A 1 92 ? 14.554 -0.354 -11.748 1.00 98.50 92 PHE A CA 1
ATOM 7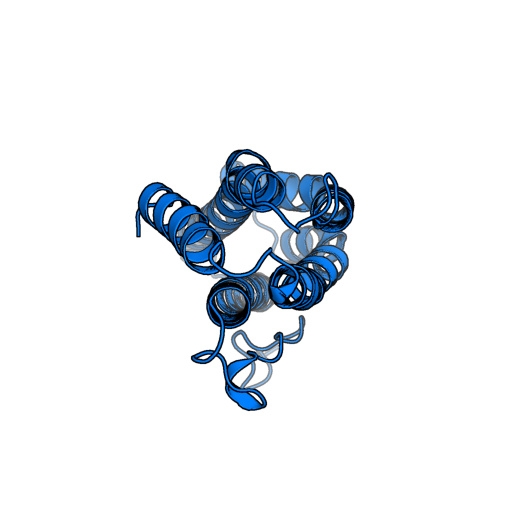33 C C . PHE A 1 92 ? 14.986 0.779 -12.676 1.00 98.50 92 PHE A C 1
ATOM 735 O O . PHE A 1 92 ? 15.375 0.514 -13.807 1.00 98.50 92 PHE A O 1
ATOM 742 N N . GLU A 1 93 ? 15.033 2.023 -12.204 1.00 98.12 93 GLU A N 1
ATOM 743 C CA . GLU A 1 93 ? 15.403 3.172 -13.047 1.00 98.12 93 GLU A CA 1
ATOM 744 C C . GLU A 1 93 ? 16.867 3.162 -13.519 1.00 98.12 93 GLU A C 1
ATOM 746 O O . GLU A 1 93 ? 17.231 3.887 -14.442 1.00 98.12 93 GLU A O 1
ATOM 751 N N . ARG A 1 94 ? 17.727 2.326 -12.9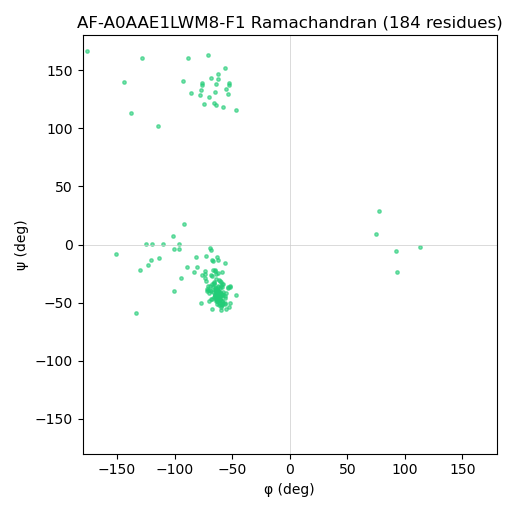20 1.00 97.69 94 ARG A N 1
ATOM 752 C CA . ARG A 1 94 ? 19.097 2.084 -13.408 1.00 97.69 94 ARG A CA 1
ATOM 753 C C . ARG A 1 94 ? 19.168 1.078 -14.558 1.00 97.69 94 ARG A C 1
ATOM 755 O O . ARG A 1 94 ? 20.240 0.912 -15.142 1.00 97.69 94 ARG A O 1
ATOM 762 N N . ILE A 1 95 ? 18.082 0.371 -14.856 1.00 98.31 95 ILE A N 1
ATOM 763 C CA . ILE A 1 95 ? 18.049 -0.636 -15.914 1.00 98.31 95 ILE A CA 1
ATOM 764 C C . ILE A 1 95 ? 17.927 0.074 -17.271 1.00 98.31 95 ILE A C 1
ATOM 766 O O . ILE A 1 95 ? 17.028 0.899 -17.444 1.00 98.31 95 ILE A O 1
ATOM 770 N N . PRO A 1 96 ? 18.790 -0.244 -18.257 1.00 98.12 96 PRO A N 1
ATOM 771 C CA . PRO A 1 96 ? 18.696 0.349 -19.587 1.00 98.12 96 PRO A CA 1
ATOM 772 C C . PRO A 1 96 ? 17.294 0.195 -20.194 1.00 98.12 96 PRO A C 1
ATOM 774 O O . PRO A 1 96 ? 16.673 -0.861 -20.075 1.00 98.12 96 PRO A O 1
ATOM 777 N N . GLY A 1 97 ? 16.794 1.256 -20.829 1.00 97.06 97 GLY A N 1
ATOM 778 C CA . GLY A 1 97 ? 15.441 1.342 -21.399 1.00 97.06 97 GLY A CA 1
ATOM 779 C C . GLY A 1 97 ? 14.383 1.940 -20.467 1.00 97.06 97 GLY A C 1
ATOM 780 O O . GLY A 1 97 ? 13.421 2.533 -20.954 1.00 97.06 97 GLY A O 1
ATOM 781 N N . ILE A 1 98 ? 14.585 1.885 -19.147 1.00 98.00 98 ILE A N 1
ATOM 782 C CA . ILE A 1 98 ? 13.700 2.534 -18.172 1.00 98.00 98 ILE A CA 1
ATOM 783 C C . ILE A 1 98 ? 14.153 3.981 -17.994 1.00 98.00 98 ILE A C 1
ATOM 785 O O . ILE A 1 98 ? 15.343 4.260 -17.830 1.00 98.00 98 ILE A O 1
ATOM 789 N N . ARG A 1 99 ? 13.218 4.932 -18.086 1.00 95.81 99 ARG A N 1
ATOM 790 C CA . ARG A 1 99 ? 13.571 6.350 -17.965 1.00 95.81 99 ARG A CA 1
ATOM 791 C C . ARG A 1 99 ? 13.829 6.703 -16.495 1.00 95.81 99 ARG A C 1
ATOM 793 O O . ARG A 1 99 ? 13.030 6.319 -15.646 1.00 95.81 99 ARG A O 1
ATOM 800 N N . PRO A 1 100 ? 14.876 7.488 -16.187 1.00 93.88 100 PRO A N 1
ATOM 801 C CA . PRO A 1 100 ? 15.022 8.078 -14.860 1.00 93.88 100 PRO A CA 1
ATOM 802 C C . PRO A 1 100 ? 13.778 8.891 -14.482 1.00 93.88 100 PRO A C 1
ATOM 804 O O . PRO A 1 100 ? 13.286 9.671 -15.303 1.00 93.88 100 PRO A O 1
ATOM 807 N N . GLY A 1 101 ? 13.278 8.708 -13.261 1.00 95.62 101 GLY A N 1
ATOM 808 C CA . GLY A 1 101 ? 12.041 9.319 -12.776 1.00 95.62 101 GLY A CA 1
ATOM 809 C C . GLY A 1 101 ? 10.748 8.695 -13.312 1.00 95.62 101 GLY A C 1
ATOM 810 O O . GLY A 1 101 ? 9.685 9.265 -13.098 1.00 95.62 101 GLY A O 1
ATOM 811 N N . GLN A 1 102 ? 10.786 7.556 -14.013 1.00 97.44 102 GLN A N 1
ATOM 812 C CA . GLN A 1 102 ? 9.564 6.883 -14.476 1.00 97.44 102 GLN A CA 1
ATOM 813 C C . GLN A 1 102 ? 8.662 6.420 -13.317 1.00 97.44 102 GLN A C 1
ATOM 815 O O . GLN A 1 102 ? 7.456 6.314 -13.515 1.00 97.44 102 GLN A O 1
ATOM 820 N N . LEU A 1 103 ? 9.224 6.195 -12.127 1.00 97.69 103 LEU A N 1
ATOM 821 C CA . LEU A 1 103 ? 8.501 5.792 -10.915 1.00 97.69 103 LEU A CA 1
ATOM 822 C C . LEU A 1 103 ? 8.278 6.967 -9.941 1.00 97.69 103 LEU A C 1
ATOM 824 O O . LEU A 1 103 ? 7.787 6.768 -8.833 1.00 97.69 103 LEU A O 1
ATOM 828 N N . SER A 1 104 ? 8.607 8.211 -10.322 1.00 97.12 104 SER A N 1
ATOM 829 C CA . SER A 1 104 ? 8.491 9.364 -9.412 1.00 97.12 104 SER A CA 1
ATOM 830 C C . SER A 1 104 ? 7.052 9.655 -8.994 1.00 97.12 104 SER A C 1
ATOM 832 O O . SER A 1 104 ? 6.819 10.130 -7.886 1.00 97.12 104 SER A O 1
ATOM 834 N N . HIS A 1 105 ? 6.085 9.339 -9.856 1.00 97.19 105 HIS A N 1
ATOM 835 C CA . HIS A 1 105 ? 4.671 9.514 -9.548 1.00 97.19 105 HIS A CA 1
ATOM 836 C C . HIS A 1 105 ? 4.225 8.662 -8.349 1.00 97.19 105 HIS A C 1
ATOM 838 O O . HIS A 1 105 ? 3.462 9.137 -7.513 1.00 97.19 105 HIS A O 1
ATOM 844 N N . ASN A 1 106 ? 4.762 7.445 -8.206 1.00 98.38 106 ASN A N 1
ATOM 845 C CA . ASN A 1 106 ? 4.476 6.577 -7.063 1.00 98.38 106 ASN A CA 1
ATOM 846 C C . ASN A 1 106 ? 4.949 7.215 -5.751 1.00 98.38 106 ASN A C 1
ATOM 848 O O . ASN A 1 106 ? 4.205 7.230 -4.775 1.00 98.38 106 ASN A O 1
ATOM 852 N N . ILE A 1 107 ? 6.127 7.846 -5.757 1.00 98.12 107 ILE A N 1
ATOM 853 C CA . ILE A 1 107 ? 6.651 8.606 -4.609 1.00 98.12 107 ILE A CA 1
ATOM 854 C C . ILE A 1 107 ? 5.749 9.812 -4.299 1.00 98.12 107 ILE A C 1
ATOM 856 O O . ILE A 1 107 ? 5.422 10.092 -3.145 1.00 98.12 107 ILE A 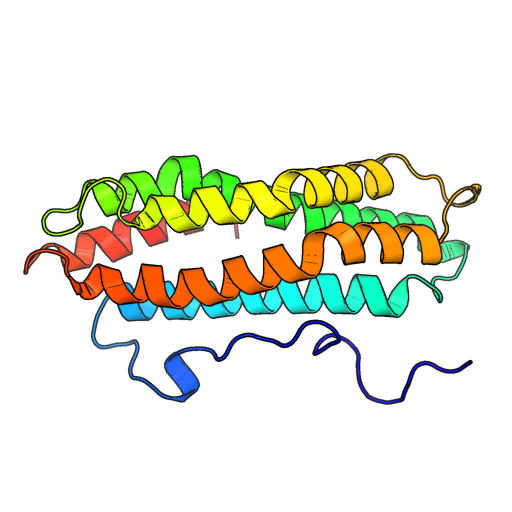O 1
ATOM 860 N N . GLU A 1 108 ? 5.320 10.554 -5.322 1.00 98.31 108 GLU A N 1
ATOM 861 C CA . GLU A 1 108 ? 4.406 11.692 -5.155 1.00 98.31 108 GLU A CA 1
ATOM 862 C C . GLU A 1 108 ? 3.077 11.266 -4.520 1.00 98.31 108 GLU A C 1
ATOM 864 O O . GLU A 1 108 ? 2.609 11.925 -3.592 1.00 98.31 108 GLU A O 1
ATOM 869 N N . GLN A 1 109 ? 2.501 10.148 -4.964 1.00 98.44 109 GLN A N 1
ATOM 870 C CA . GLN A 1 109 ? 1.278 9.592 -4.391 1.00 98.44 109 GLN A CA 1
ATOM 871 C C . GLN A 1 109 ? 1.484 9.059 -2.969 1.00 98.44 109 GLN A C 1
ATOM 873 O O . GLN A 1 109 ? 0.635 9.306 -2.111 1.00 98.44 109 GLN A O 1
ATOM 878 N N . HIS A 1 110 ? 2.613 8.405 -2.675 1.00 98.44 110 HIS A N 1
ATOM 879 C CA . HIS A 1 110 ? 2.932 7.969 -1.314 1.00 98.44 110 HIS A CA 1
ATOM 880 C C . HIS A 1 110 ? 2.955 9.143 -0.328 1.00 98.44 110 HIS A C 1
ATOM 882 O O . HIS A 1 110 ? 2.364 9.072 0.755 1.00 98.44 110 HIS A O 1
ATOM 888 N N . ASN A 1 111 ? 3.514 10.284 -0.735 1.00 98.12 111 ASN A N 1
ATOM 889 C CA . ASN A 1 111 ? 3.511 11.498 0.082 1.00 98.12 111 ASN A CA 1
ATOM 890 C C . ASN A 1 111 ? 2.101 12.004 0.449 1.00 98.12 111 ASN A C 1
ATOM 892 O O . ASN A 1 111 ? 1.954 12.687 1.463 1.00 98.12 111 ASN A O 1
ATOM 896 N N . LEU A 1 112 ? 1.061 11.667 -0.325 1.00 98.50 112 LEU A N 1
ATOM 897 C CA . LEU A 1 112 ? -0.321 12.073 -0.035 1.00 98.50 112 LEU A CA 1
ATOM 898 C C . LEU A 1 112 ? -0.940 11.312 1.144 1.00 98.50 112 LEU A C 1
ATOM 900 O O . LEU A 1 112 ? -1.878 11.820 1.759 1.00 98.50 112 LEU A O 1
ATOM 904 N N . PHE A 1 113 ? -0.440 10.117 1.477 1.00 98.56 113 PHE A N 1
ATOM 905 C CA . PHE A 1 113 ? -0.981 9.307 2.575 1.00 98.56 113 PHE A CA 1
ATOM 906 C C . PHE A 1 113 ? 0.025 8.993 3.689 1.00 98.56 113 PHE A C 1
ATOM 908 O O . PHE A 1 113 ? -0.398 8.585 4.773 1.00 98.56 113 PHE A O 1
ATOM 915 N N . SER A 1 114 ? 1.324 9.220 3.473 1.00 98.12 114 SER A N 1
ATOM 916 C CA . SER A 1 114 ? 2.393 8.869 4.420 1.00 98.12 114 SER A CA 1
ATOM 917 C C . SER A 1 114 ? 2.190 9.472 5.814 1.00 98.12 114 SER A C 1
ATOM 919 O O . SER A 1 114 ? 2.341 8.776 6.817 1.00 98.12 114 SER A O 1
ATOM 921 N N . THR A 1 115 ? 1.761 10.738 5.893 1.00 98.38 115 THR A N 1
ATOM 922 C CA . THR A 1 115 ? 1.482 11.404 7.180 1.00 98.38 115 THR A CA 1
ATOM 923 C C . THR A 1 115 ? 0.313 10.744 7.914 1.00 98.38 115 THR A C 1
ATOM 925 O O . THR A 1 115 ? 0.420 10.460 9.102 1.00 98.38 115 THR A O 1
ATOM 928 N N . GLY A 1 116 ? -0.783 10.429 7.216 1.00 98.50 116 GLY A N 1
ATOM 929 C CA . GLY A 1 116 ? -1.935 9.770 7.841 1.00 98.50 116 GLY A CA 1
ATOM 930 C C . GLY A 1 116 ? -1.631 8.337 8.291 1.00 98.50 116 GLY A C 1
ATOM 931 O O . GLY A 1 116 ? -2.116 7.899 9.335 1.00 98.50 116 GLY A O 1
ATOM 932 N N . LEU A 1 117 ? -0.783 7.619 7.549 1.00 98.69 117 LEU A N 1
ATOM 933 C CA . LEU A 1 117 ? -0.297 6.295 7.942 1.00 98.69 117 LEU A CA 1
ATOM 934 C C . LEU A 1 117 ? 0.597 6.358 9.193 1.00 98.69 117 LEU A C 1
ATOM 936 O O . LEU A 1 117 ? 0.492 5.502 10.073 1.00 98.69 117 LEU A O 1
ATOM 940 N N . ASP A 1 118 ? 1.465 7.365 9.290 1.00 98.62 118 ASP A N 1
ATOM 941 C CA . ASP A 1 118 ? 2.287 7.625 10.476 1.00 98.62 118 ASP A CA 1
ATOM 942 C C . ASP A 1 118 ? 1.435 7.997 11.698 1.00 98.62 118 ASP A C 1
ATOM 944 O O . ASP A 1 118 ? 1.630 7.445 12.783 1.00 98.62 118 ASP A O 1
ATOM 948 N N . ASP A 1 119 ? 0.419 8.840 11.523 1.00 98.62 119 ASP A N 1
ATOM 949 C CA . ASP A 1 119 ? -0.524 9.182 12.589 1.00 98.62 119 ASP A CA 1
ATOM 950 C C . ASP A 1 119 ? -1.315 7.959 13.080 1.00 98.62 119 ASP A C 1
ATOM 952 O O . ASP A 1 119 ? -1.500 7.794 14.289 1.00 98.62 119 ASP A O 1
ATOM 956 N N . LEU A 1 120 ? -1.720 7.053 12.180 1.00 98.75 120 LEU A N 1
ATOM 957 C CA . LEU A 1 120 ? -2.348 5.783 12.559 1.00 98.75 120 LEU A CA 1
ATOM 958 C C . LEU A 1 120 ? -1.397 4.907 13.387 1.00 98.75 120 LEU A C 1
ATOM 960 O O . LEU A 1 120 ? -1.804 4.380 14.424 1.00 98.75 120 LEU A O 1
ATOM 964 N N . ASN A 1 121 ? -0.136 4.771 12.962 1.00 98.62 121 ASN A N 1
ATOM 965 C CA . ASN A 1 121 ? 0.874 4.007 13.698 1.00 98.62 121 ASN A CA 1
ATOM 966 C C . ASN A 1 121 ? 1.110 4.605 15.097 1.00 98.62 121 ASN A C 1
ATOM 968 O O . ASN A 1 121 ? 1.071 3.898 16.108 1.00 98.62 121 ASN A O 1
ATOM 972 N N . LYS A 1 122 ? 1.273 5.929 15.183 1.00 98.56 122 LYS A N 1
ATOM 973 C CA . LYS A 1 122 ? 1.437 6.650 16.452 1.00 98.56 122 LYS A CA 1
ATOM 974 C C . LYS A 1 122 ? 0.227 6.494 17.360 1.00 98.56 122 LYS A C 1
ATOM 976 O O . LYS A 1 122 ? 0.412 6.261 18.554 1.00 98.56 122 LYS A O 1
ATOM 981 N N . TYR A 1 123 ? -0.988 6.617 16.828 1.00 98.56 123 TYR A N 1
ATOM 982 C CA . TYR A 1 123 ? -2.205 6.385 17.601 1.00 98.56 123 TYR A CA 1
ATOM 983 C C . TYR A 1 123 ? -2.205 4.966 18.165 1.00 98.56 123 TYR A C 1
ATOM 985 O O . TYR A 1 123 ? -2.368 4.788 19.371 1.00 98.56 123 TYR A O 1
ATOM 993 N N . ALA A 1 124 ? -1.953 3.967 17.321 1.00 98.50 124 ALA A N 1
ATOM 994 C CA . ALA A 1 124 ? -1.980 2.571 17.727 1.00 98.50 124 ALA A CA 1
ATOM 995 C C . ALA A 1 124 ? -0.899 2.224 18.764 1.00 98.50 124 ALA A C 1
ATOM 997 O O . ALA A 1 124 ? -1.167 1.494 19.712 1.00 98.50 124 ALA A O 1
ATOM 998 N N . SER A 1 125 ? 0.291 2.809 18.636 1.00 98.44 125 SER A N 1
ATOM 999 C CA . SER A 1 125 ? 1.425 2.555 19.531 1.00 98.44 125 SER A CA 1
ATOM 1000 C C . SER A 1 125 ? 1.314 3.243 20.896 1.00 98.44 125 SER A C 1
ATOM 1002 O O . SER A 1 125 ? 1.920 2.785 21.861 1.00 98.44 125 SER A O 1
ATOM 1004 N N . ASN A 1 126 ? 0.579 4.358 20.990 1.00 98.06 126 ASN A N 1
ATOM 1005 C CA . ASN A 1 126 ? 0.549 5.196 22.196 1.00 98.06 126 ASN A CA 1
ATOM 1006 C C . ASN A 1 126 ? -0.810 5.216 22.915 1.00 98.06 126 ASN A C 1
ATOM 1008 O O . ASN A 1 126 ? -0.906 5.729 24.032 1.00 98.06 126 ASN A O 1
ATOM 1012 N N . THR A 1 127 ? -1.869 4.695 22.293 1.00 98.00 127 THR A N 1
ATOM 1013 C CA . THR A 1 127 ? -3.205 4.656 22.896 1.00 98.00 127 THR A CA 1
ATOM 1014 C C . THR A 1 127 ? -3.289 3.540 23.929 1.00 98.00 127 THR A C 1
ATOM 1016 O O . THR A 1 127 ? -2.885 2.409 23.687 1.00 98.00 127 THR A O 1
ATOM 1019 N N . THR A 1 128 ? -3.834 3.850 25.103 1.00 96.81 128 THR A N 1
ATOM 1020 C CA . THR A 1 128 ? -4.114 2.844 26.134 1.00 96.81 128 THR A CA 1
ATOM 1021 C C . THR A 1 128 ? -5.503 2.248 25.938 1.00 96.81 128 THR A C 1
ATOM 1023 O O . THR A 1 128 ? -6.382 2.879 25.351 1.00 96.81 128 THR A O 1
ATOM 1026 N N . GLU A 1 129 ? -5.750 1.076 26.522 1.00 95.31 129 GLU A N 1
ATOM 1027 C CA . GLU A 1 129 ? -7.073 0.433 26.505 1.00 95.31 129 GLU A CA 1
ATOM 1028 C C . GLU A 1 129 ? -8.205 1.359 26.979 1.00 95.31 129 GLU A C 1
ATOM 1030 O O . GLU A 1 129 ? -9.313 1.330 26.449 1.00 95.31 129 GLU A O 1
ATOM 1035 N N . ALA A 1 130 ? -7.924 2.207 27.974 1.00 95.69 130 ALA A N 1
ATOM 1036 C CA . ALA A 1 130 ? -8.897 3.136 28.542 1.00 95.69 130 ALA A CA 1
ATOM 1037 C C . ALA A 1 130 ? -9.211 4.333 27.628 1.00 95.69 130 ALA A C 1
ATOM 1039 O O . ALA A 1 130 ? -10.292 4.908 27.745 1.00 95.69 130 ALA A O 1
ATOM 1040 N N . SER A 1 131 ? -8.276 4.703 26.751 1.00 97.00 131 SER A N 1
ATOM 1041 C CA . SER A 1 131 ? -8.386 5.846 25.836 1.00 97.00 131 SER A CA 1
ATOM 1042 C C . SER A 1 131 ? -8.773 5.441 24.413 1.00 97.00 131 SER A C 1
ATOM 1044 O O . SER A 1 131 ? -8.936 6.310 23.558 1.00 97.00 131 SER A O 1
ATOM 1046 N N . TYR A 1 132 ? -8.888 4.140 24.145 1.00 98.19 132 TYR A N 1
ATOM 1047 C CA . TYR A 1 132 ? -9.251 3.634 22.832 1.00 98.19 132 TYR A CA 1
ATOM 1048 C C . TYR A 1 132 ? -10.667 4.045 22.437 1.00 98.19 132 TYR A C 1
ATOM 1050 O O . TYR A 1 132 ? -11.629 3.835 23.179 1.00 98.19 132 TYR A O 1
ATOM 1058 N N . ASP A 1 133 ? -10.780 4.575 21.223 1.00 97.19 133 ASP A N 1
ATOM 1059 C CA . ASP A 1 133 ? -12.039 4.951 20.607 1.00 97.19 133 ASP A CA 1
ATOM 1060 C C . ASP A 1 133 ? -12.028 4.514 19.137 1.00 97.19 133 ASP A C 1
ATOM 1062 O O . ASP A 1 133 ? -11.261 5.011 18.307 1.00 97.19 133 ASP A O 1
ATOM 1066 N N . GLY A 1 134 ? -12.894 3.554 18.808 1.00 97.81 134 GLY A N 1
ATOM 1067 C CA . GLY A 1 134 ? -12.989 3.019 17.451 1.00 97.81 134 GLY A CA 1
ATOM 1068 C C . GLY A 1 134 ? -13.458 4.045 16.412 1.00 97.81 134 GLY A C 1
ATOM 1069 O O . GLY A 1 134 ? -13.185 3.870 15.226 1.00 97.81 134 GLY A O 1
ATOM 1070 N N . GLY A 1 135 ? -14.146 5.115 16.826 1.00 98.06 135 GLY A N 1
ATOM 1071 C CA . GLY A 1 135 ? -14.538 6.219 15.948 1.00 98.06 135 GLY A CA 1
ATOM 1072 C C . GLY A 1 135 ? -13.328 7.040 15.512 1.00 98.06 135 GLY A C 1
ATOM 1073 O O . GLY A 1 135 ? -13.109 7.214 14.317 1.00 98.06 135 GLY A O 1
ATOM 1074 N N . THR A 1 136 ? -12.488 7.425 16.470 1.00 97.56 136 THR A N 1
ATOM 1075 C CA . THR A 1 136 ? -11.222 8.138 16.253 1.00 97.56 136 THR A CA 1
ATOM 1076 C C . THR A 1 136 ? -10.320 7.361 15.301 1.00 97.56 136 THR A C 1
ATOM 1078 O O . THR A 1 136 ? -9.797 7.915 14.337 1.00 97.56 136 THR A O 1
ATOM 1081 N N . LEU A 1 137 ? -10.188 6.048 15.512 1.00 98.25 137 LEU A N 1
ATOM 1082 C CA . LEU A 1 137 ? -9.381 5.208 14.631 1.00 98.25 137 LEU A CA 1
ATOM 1083 C C . LEU A 1 137 ? -9.940 5.170 13.196 1.00 98.25 137 LEU A C 1
ATOM 1085 O O . LEU A 1 137 ? -9.179 5.231 12.230 1.00 98.25 137 LEU A O 1
ATOM 1089 N N . ARG A 1 138 ? -11.268 5.125 13.028 1.00 98.50 138 ARG A N 1
ATOM 1090 C CA . ARG A 1 138 ? -11.904 5.200 11.701 1.00 98.50 138 ARG A CA 1
ATOM 1091 C C . ARG A 1 138 ? -11.718 6.559 11.034 1.00 98.50 138 ARG A C 1
ATOM 1093 O O . ARG A 1 138 ? -11.565 6.597 9.813 1.00 98.50 138 ARG A O 1
ATOM 1100 N N . GLU A 1 139 ? -11.740 7.650 11.790 1.00 98.25 139 GLU A N 1
ATOM 1101 C CA . GLU A 1 139 ? -11.482 9.000 11.276 1.00 98.25 139 GLU A CA 1
ATOM 1102 C C . GLU A 1 139 ? -10.041 9.132 10.776 1.00 98.25 139 GLU A C 1
ATOM 1104 O O . GLU A 1 139 ? -9.834 9.591 9.652 1.00 98.25 139 GLU A O 1
ATOM 1109 N N . LEU A 1 140 ? -9.065 8.622 11.538 1.00 98.38 140 LEU A N 1
ATOM 1110 C CA . LEU A 1 140 ? -7.664 8.553 11.112 1.00 98.38 140 LEU A CA 1
ATOM 1111 C C . LEU A 1 140 ? -7.521 7.790 9.792 1.00 98.38 140 LEU A C 1
ATOM 1113 O O . LEU A 1 140 ? -6.960 8.326 8.841 1.00 98.38 140 LEU A O 1
ATOM 1117 N N . ILE A 1 141 ? -8.102 6.590 9.679 1.00 98.69 141 ILE A N 1
ATOM 1118 C CA . ILE A 1 141 ? -8.072 5.810 8.427 1.00 98.69 141 ILE A CA 1
ATOM 1119 C C . ILE A 1 141 ? -8.728 6.575 7.272 1.00 98.69 141 ILE A C 1
ATOM 1121 O O . ILE A 1 141 ? -8.213 6.602 6.153 1.00 98.69 141 ILE A O 1
ATOM 1125 N N . SER A 1 142 ? -9.864 7.223 7.527 1.00 98.19 142 SER A N 1
ATOM 1126 C CA . SER A 1 142 ? -10.602 7.960 6.494 1.00 98.19 142 SER A CA 1
ATOM 1127 C C . SER A 1 142 ? -9.816 9.160 5.952 1.00 98.19 142 SER A C 1
ATOM 1129 O O . SER A 1 142 ? -10.062 9.570 4.822 1.00 98.19 142 SER A O 1
ATOM 1131 N N . SER A 1 143 ? -8.855 9.697 6.713 1.00 98.00 143 SER A N 1
ATOM 1132 C CA . SER A 1 143 ? -8.033 10.835 6.280 1.00 98.00 143 SER A CA 1
ATOM 1133 C C . SER A 1 143 ? -7.070 10.512 5.128 1.00 98.00 143 SER A C 1
ATOM 1135 O O . SER A 1 143 ? -6.739 11.408 4.354 1.00 98.00 143 SER A O 1
ATOM 1137 N N . PHE A 1 144 ? -6.649 9.248 4.981 1.00 98.62 144 PHE A N 1
ATOM 1138 C CA . PHE A 1 144 ? -5.595 8.866 4.031 1.00 98.62 144 PHE A CA 1
ATOM 1139 C C . PHE A 1 144 ? -5.952 7.681 3.122 1.00 98.62 144 PHE A C 1
ATOM 1141 O O . PHE A 1 144 ? -5.369 7.532 2.050 1.00 98.62 144 PHE A O 1
ATOM 1148 N N . SER A 1 145 ? -6.913 6.843 3.519 1.00 98.44 145 SER A N 1
ATOM 1149 C CA . SER A 1 145 ? -7.195 5.557 2.862 1.00 98.44 145 SER A CA 1
ATOM 1150 C C . SER A 1 145 ? -7.552 5.644 1.376 1.00 98.44 145 SER A C 1
ATOM 1152 O O . SER A 1 145 ? -7.179 4.749 0.621 1.00 98.44 145 SER A O 1
ATOM 1154 N N . THR A 1 146 ? -8.229 6.708 0.935 1.00 98.44 146 THR A N 1
ATOM 1155 C CA . THR A 1 146 ? -8.530 6.913 -0.492 1.00 98.44 146 THR A CA 1
ATOM 1156 C C . THR A 1 146 ? -7.253 7.101 -1.310 1.00 98.44 146 THR A C 1
ATOM 1158 O O . THR A 1 146 ? -7.073 6.399 -2.300 1.00 98.44 146 THR A O 1
ATOM 1161 N N . HIS A 1 147 ? -6.349 7.980 -0.860 1.00 98.75 147 HIS A N 1
ATOM 1162 C CA . HIS A 1 147 ? -5.064 8.224 -1.524 1.00 98.75 147 HIS A CA 1
ATOM 1163 C C . HIS A 1 147 ? -4.169 6.983 -1.487 1.00 98.75 147 HIS A C 1
ATOM 1165 O O . HIS A 1 147 ? -3.536 6.655 -2.483 1.00 98.75 147 HIS A O 1
ATOM 1171 N N . MET A 1 148 ? -4.161 6.255 -0.363 1.00 98.75 148 MET A N 1
ATOM 1172 C CA . MET A 1 148 ? -3.441 4.985 -0.271 1.00 98.75 148 MET A CA 1
ATOM 1173 C C . MET A 1 148 ? -3.974 3.977 -1.288 1.00 98.75 148 MET A C 1
ATOM 1175 O O . MET A 1 148 ? -3.184 3.367 -1.993 1.00 98.75 148 MET A O 1
ATOM 1179 N N . ARG A 1 149 ? -5.297 3.793 -1.405 1.00 98.69 149 ARG A N 1
ATOM 1180 C CA . ARG A 1 149 ? -5.841 2.865 -2.407 1.00 98.69 149 ARG A CA 1
ATOM 1181 C C . ARG A 1 149 ? -5.403 3.289 -3.806 1.00 98.69 149 ARG A C 1
ATOM 1183 O O . ARG A 1 149 ? -4.877 2.451 -4.526 1.00 98.69 149 ARG A O 1
ATOM 1190 N N . GLU A 1 150 ? -5.626 4.548 -4.176 1.00 98.75 150 GLU A N 1
ATOM 1191 C CA . GLU A 1 150 ? -5.258 5.081 -5.496 1.00 98.75 150 GLU A CA 1
ATOM 1192 C C . GLU A 1 150 ? -3.790 4.790 -5.832 1.00 98.75 150 GLU A C 1
ATOM 1194 O O . GLU A 1 150 ? -3.525 4.147 -6.842 1.00 98.75 150 GLU A O 1
ATOM 1199 N N . HIS A 1 151 ? -2.872 5.106 -4.916 1.00 98.69 151 HIS A N 1
ATOM 1200 C CA . HIS A 1 151 ? -1.455 4.769 -5.042 1.00 98.69 151 HIS A CA 1
ATOM 1201 C C . HIS A 1 151 ? -1.208 3.279 -5.318 1.00 98.69 151 HIS A C 1
ATOM 1203 O O . HIS A 1 151 ? -0.562 2.922 -6.302 1.00 98.69 151 HIS A O 1
ATOM 1209 N N . LEU A 1 152 ? -1.762 2.404 -4.470 1.00 98.75 152 LEU A N 1
ATOM 1210 C CA . LEU A 1 152 ? -1.571 0.959 -4.590 1.00 98.75 152 LEU A CA 1
ATOM 1211 C C . LEU A 1 152 ? -2.113 0.412 -5.920 1.00 98.75 152 LEU A C 1
ATOM 1213 O O . LEU A 1 152 ? -1.623 -0.605 -6.407 1.00 98.75 152 LEU A O 1
ATOM 1217 N N . ALA A 1 153 ? -3.155 1.029 -6.482 1.00 98.62 153 ALA A N 1
ATOM 1218 C CA . ALA A 1 153 ? -3.723 0.628 -7.764 1.00 98.62 153 ALA A CA 1
ATOM 1219 C C . ALA A 1 153 ? -2.851 1.100 -8.935 1.00 98.62 153 ALA A C 1
ATOM 1221 O O . ALA A 1 153 ? -2.491 0.287 -9.787 1.00 98.62 153 ALA A O 1
ATOM 1222 N N . ASP A 1 154 ? -2.481 2.380 -8.947 1.00 98.56 154 ASP A N 1
ATOM 1223 C CA . ASP A 1 154 ? -1.723 3.001 -10.036 1.00 98.56 154 ASP A CA 1
ATOM 1224 C C . ASP A 1 154 ? -0.309 2.425 -10.157 1.00 98.56 154 ASP A C 1
ATOM 1226 O O . ASP A 1 154 ? 0.229 2.277 -11.257 1.00 98.56 154 ASP A O 1
ATOM 1230 N N . GLU A 1 155 ? 0.287 2.016 -9.037 1.00 98.69 155 GLU A N 1
ATOM 1231 C CA . GLU A 1 155 ? 1.578 1.340 -9.037 1.00 98.69 155 GLU A CA 1
ATOM 1232 C C . GLU A 1 155 ? 1.603 0.061 -9.870 1.00 98.69 155 GLU A C 1
ATOM 1234 O O . GLU A 1 155 ? 2.609 -0.217 -10.526 1.00 98.69 155 GLU A O 1
ATOM 1239 N N . ILE A 1 156 ? 0.502 -0.690 -9.920 1.00 98.62 156 ILE A N 1
ATOM 1240 C CA . ILE A 1 156 ? 0.446 -1.921 -10.714 1.00 98.62 156 ILE A CA 1
ATOM 1241 C C . ILE A 1 156 ? 0.662 -1.608 -12.197 1.00 98.62 156 ILE A C 1
ATOM 124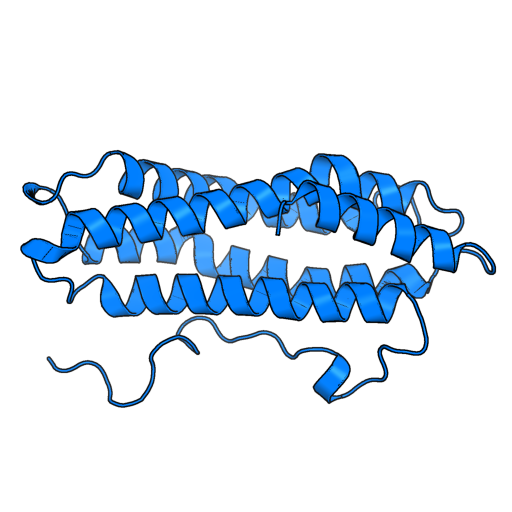3 O O . ILE A 1 156 ? 1.418 -2.315 -12.869 1.00 98.62 156 ILE A O 1
ATOM 1247 N N . ASP A 1 157 ? 0.072 -0.522 -12.695 1.00 98.19 157 ASP A N 1
ATOM 1248 C CA . ASP A 1 157 ? 0.246 -0.081 -14.078 1.00 98.19 157 ASP A CA 1
ATOM 1249 C C . ASP A 1 157 ? 1.650 0.499 -14.319 1.00 98.19 157 ASP A C 1
ATOM 1251 O O . ASP A 1 157 ? 2.266 0.214 -15.355 1.00 98.19 157 ASP A O 1
ATOM 1255 N N . THR A 1 158 ? 2.214 1.243 -13.360 1.00 98.12 158 THR A N 1
ATOM 1256 C CA . THR A 1 158 ? 3.595 1.737 -13.481 1.00 98.12 158 THR A CA 1
ATOM 1257 C C . THR A 1 158 ? 4.597 0.583 -13.540 1.00 98.12 158 THR A C 1
ATOM 1259 O O . THR A 1 158 ? 5.450 0.566 -14.433 1.00 98.12 158 THR A O 1
ATOM 1262 N N . LEU A 1 159 ? 4.482 -0.410 -12.654 1.00 98.62 159 LEU A N 1
ATOM 1263 C CA . LEU A 1 159 ? 5.344 -1.596 -12.639 1.00 98.62 159 LEU A CA 1
ATOM 1264 C C . LEU A 1 159 ? 5.174 -2.436 -13.906 1.00 98.62 159 LEU A C 1
ATOM 1266 O O . LEU A 1 159 ? 6.163 -2.914 -14.464 1.00 98.62 159 LEU A O 1
ATOM 1270 N N . TRP A 1 160 ? 3.943 -2.568 -14.408 1.00 98.56 160 TRP A N 1
ATOM 1271 C CA . TRP A 1 160 ? 3.674 -3.240 -15.678 1.00 98.56 160 TRP A CA 1
ATOM 1272 C C . TRP A 1 160 ? 4.427 -2.570 -16.833 1.00 98.56 160 TRP A C 1
ATOM 1274 O O . TRP A 1 160 ? 5.060 -3.246 -17.645 1.00 98.56 160 TRP A O 1
ATOM 1284 N N . SER A 1 161 ? 4.437 -1.233 -16.867 1.00 98.19 161 SER A N 1
ATOM 1285 C CA . SER A 1 161 ? 5.082 -0.445 -17.927 1.00 98.19 161 SER A CA 1
ATOM 1286 C C . SER A 1 161 ? 6.601 -0.633 -18.031 1.00 98.19 161 SER A C 1
ATOM 1288 O O . SER A 1 161 ? 7.196 -0.251 -19.042 1.00 98.19 161 SER A O 1
ATOM 1290 N N . LEU A 1 162 ? 7.242 -1.242 -17.024 1.00 98.50 162 LEU A N 1
ATOM 1291 C CA . LEU A 1 162 ? 8.679 -1.533 -17.032 1.00 98.50 162 LEU A CA 1
ATOM 1292 C C . LEU A 1 162 ? 9.061 -2.623 -18.049 1.00 98.50 162 LEU A C 1
ATOM 1294 O O . LEU A 1 162 ? 10.249 -2.875 -18.259 1.00 98.50 162 LEU A O 1
ATOM 1298 N N . GLU A 1 163 ? 8.088 -3.224 -18.746 1.00 97.75 163 GLU A N 1
ATOM 1299 C CA . GLU A 1 163 ? 8.334 -4.005 -19.968 1.00 97.75 163 GLU A CA 1
ATOM 1300 C C . GLU A 1 163 ? 9.073 -3.214 -21.061 1.00 97.75 163 GLU A C 1
ATOM 1302 O O . GLU A 1 163 ? 9.671 -3.803 -21.958 1.00 97.75 163 GLU A O 1
ATOM 1307 N N . CYS A 1 164 ? 9.113 -1.881 -20.952 1.00 97.62 164 CYS A N 1
ATOM 1308 C CA . CYS A 1 164 ? 9.894 -1.011 -21.826 1.00 97.62 164 CYS A CA 1
ATOM 1309 C C . CYS A 1 164 ? 11.422 -1.125 -21.661 1.00 97.62 164 CYS A C 1
ATOM 1311 O O . CYS A 1 164 ? 12.151 -0.470 -22.413 1.00 97.62 164 CYS A O 1
ATOM 1313 N N . CYS A 1 165 ? 11.922 -1.908 -20.696 1.00 97.25 165 CYS A N 1
ATOM 1314 C CA . CYS A 1 165 ? 13.357 -2.125 -20.525 1.00 97.25 165 CYS A CA 1
ATOM 1315 C C . CYS A 1 165 ? 14.010 -2.666 -21.813 1.00 97.25 165 CYS A C 1
ATOM 1317 O O . CYS A 1 165 ? 13.379 -3.326 -22.639 1.00 97.25 165 CYS A O 1
ATOM 1319 N N . GLU A 1 166 ? 15.297 -2.378 -22.009 1.00 97.75 166 GLU A N 1
ATOM 1320 C CA . GLU A 1 166 ? 16.022 -2.852 -23.184 1.00 97.75 166 GLU A CA 1
ATOM 1321 C C . GLU A 1 166 ? 16.075 -4.381 -23.227 1.00 97.75 166 GLU A C 1
ATOM 1323 O O . GLU A 1 166 ? 16.291 -5.059 -22.219 1.00 97.75 166 GLU A O 1
ATOM 1328 N N . LYS A 1 167 ? 15.959 -4.934 -24.437 1.00 96.25 167 LYS A N 1
ATOM 1329 C CA . LYS A 1 167 ? 16.030 -6.377 -24.656 1.00 96.25 167 LYS A CA 1
ATOM 1330 C C . LYS A 1 167 ? 17.313 -6.970 -24.063 1.00 96.25 167 LYS A C 1
ATOM 1332 O O . LYS A 1 167 ? 18.419 -6.525 -24.374 1.00 96.25 167 LYS A O 1
ATOM 1337 N N . GLY A 1 168 ? 17.172 -8.031 -23.277 1.00 96.75 168 GLY A N 1
ATOM 1338 C CA . GLY A 1 168 ? 18.262 -8.680 -22.545 1.00 96.75 168 GLY A CA 1
ATOM 1339 C C . GLY A 1 168 ? 18.465 -8.155 -21.119 1.00 96.75 168 GLY A C 1
ATOM 1340 O O . GLY A 1 168 ? 19.276 -8.727 -20.386 1.00 96.75 168 GLY A O 1
ATOM 1341 N N . GLN A 1 169 ? 17.747 -7.105 -20.708 1.00 97.62 169 GLN A N 1
ATOM 1342 C CA . GLN A 1 169 ? 17.784 -6.561 -19.348 1.00 97.62 169 GLN A CA 1
ATOM 1343 C C . GLN A 1 169 ? 16.663 -7.089 -18.446 1.00 97.62 169 GLN A C 1
ATOM 1345 O O . GLN A 1 169 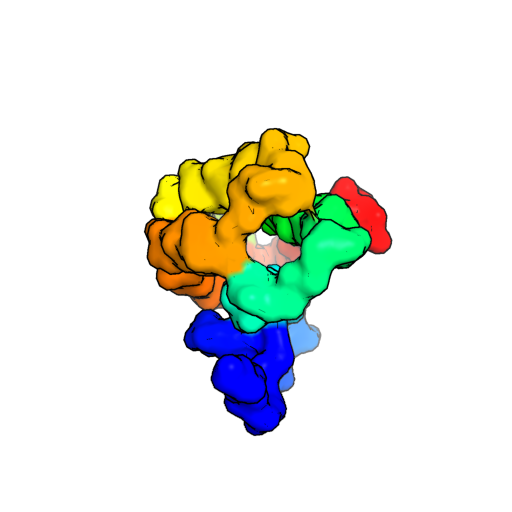? 16.660 -6.810 -17.249 1.00 97.62 169 GLN A O 1
ATOM 1350 N N . GLU A 1 170 ? 15.746 -7.901 -18.966 1.00 97.44 170 GLU A N 1
ATOM 1351 C CA . GLU A 1 170 ? 14.527 -8.329 -18.278 1.00 97.44 170 GLU A CA 1
ATOM 1352 C C . GLU A 1 170 ? 14.851 -9.079 -16.972 1.00 97.44 170 GLU A C 1
ATOM 1354 O O . GLU A 1 170 ? 14.198 -8.910 -15.945 1.00 97.44 170 GLU A O 1
ATOM 1359 N N . LYS A 1 171 ? 15.936 -9.866 -16.963 1.00 97.00 171 LYS A N 1
ATOM 1360 C CA . LYS A 1 171 ? 16.405 -10.575 -15.758 1.00 97.00 171 LYS A CA 1
ATOM 1361 C C . LYS A 1 171 ? 16.860 -9.636 -14.639 1.00 97.00 171 LYS A C 1
ATOM 1363 O O . LYS A 1 171 ? 16.832 -10.032 -13.476 1.00 97.00 171 LYS A O 1
ATOM 1368 N N . ASN A 1 172 ? 17.288 -8.417 -14.967 1.00 97.94 172 ASN A N 1
ATOM 1369 C CA . ASN A 1 172 ? 17.704 -7.439 -13.967 1.00 97.94 172 ASN A CA 1
ATOM 1370 C C . ASN A 1 172 ? 16.503 -6.876 -13.201 1.00 97.94 172 ASN A C 1
ATOM 1372 O O . ASN A 1 172 ? 16.656 -6.627 -12.008 1.00 97.94 172 ASN A O 1
ATOM 1376 N N . LEU A 1 173 ? 15.325 -6.763 -13.833 1.00 97.31 173 LEU A N 1
ATOM 1377 C CA . LEU A 1 173 ? 14.075 -6.427 -13.138 1.00 97.31 173 LEU A CA 1
ATOM 1378 C C . LEU A 1 173 ? 13.773 -7.474 -12.068 1.00 97.31 173 LEU A C 1
ATOM 1380 O O . LEU A 1 173 ? 13.649 -7.148 -10.891 1.00 97.31 173 LEU A O 1
ATOM 1384 N N . LEU A 1 174 ? 13.754 -8.751 -12.463 1.00 96.44 174 LEU A N 1
ATOM 1385 C CA . LEU A 1 174 ? 13.463 -9.836 -11.527 1.00 96.44 174 LEU A CA 1
ATOM 1386 C C . LEU A 1 174 ? 14.482 -9.901 -10.384 1.00 96.44 174 LEU A C 1
ATOM 1388 O O . LEU A 1 174 ? 14.106 -10.169 -9.249 1.00 96.44 174 LEU A O 1
ATOM 1392 N N . ARG A 1 175 ? 15.764 -9.643 -10.671 1.00 97.88 175 ARG A N 1
ATOM 1393 C CA . ARG A 1 175 ? 16.806 -9.599 -9.641 1.00 97.88 175 ARG A CA 1
ATOM 1394 C C . ARG A 1 175 ? 16.560 -8.476 -8.635 1.00 97.88 175 ARG A C 1
ATOM 1396 O O . ARG A 1 175 ? 16.559 -8.757 -7.447 1.00 97.88 175 ARG A O 1
ATOM 1403 N N . VAL A 1 176 ? 16.328 -7.242 -9.095 1.00 97.81 176 VAL A N 1
ATOM 1404 C CA . VAL A 1 176 ? 16.049 -6.102 -8.198 1.00 97.81 176 VAL A CA 1
ATOM 1405 C C . VAL A 1 176 ? 14.854 -6.409 -7.298 1.00 97.81 176 VAL A C 1
ATOM 1407 O O . VAL A 1 176 ? 14.930 -6.190 -6.093 1.00 97.81 176 VAL A O 1
ATOM 1410 N N . TYR A 1 177 ? 13.788 -6.972 -7.869 1.00 96.69 177 TYR A N 1
ATOM 1411 C CA . TYR A 1 177 ? 12.610 -7.376 -7.109 1.00 96.69 177 TYR A CA 1
ATOM 1412 C C . TYR A 1 177 ? 12.928 -8.450 -6.056 1.00 96.69 177 TYR A C 1
ATOM 1414 O O . TYR A 1 177 ? 12.641 -8.254 -4.880 1.00 96.69 177 TYR A O 1
ATOM 1422 N N . LYS A 1 178 ? 13.585 -9.549 -6.449 1.00 95.12 178 LYS A N 1
ATOM 1423 C CA . LYS A 1 178 ? 13.939 -10.655 -5.540 1.00 95.12 178 LYS A CA 1
ATOM 1424 C C . LYS A 1 178 ? 14.889 -10.227 -4.421 1.00 95.12 178 LYS A C 1
ATOM 1426 O O . LYS A 1 178 ? 14.757 -10.715 -3.302 1.00 95.12 178 LYS A O 1
ATOM 1431 N N . ASP A 1 179 ? 15.821 -9.322 -4.709 1.00 95.12 179 ASP A N 1
ATOM 1432 C CA . ASP A 1 179 ? 16.718 -8.760 -3.699 1.00 95.12 179 ASP A CA 1
ATOM 1433 C C . ASP A 1 179 ? 15.922 -7.953 -2.653 1.00 95.12 179 ASP A C 1
ATOM 1435 O O . ASP A 1 179 ? 16.193 -8.066 -1.459 1.00 95.12 179 ASP A O 1
ATOM 1439 N N . CYS A 1 180 ? 14.904 -7.195 -3.084 1.00 93.38 180 CYS A N 1
ATOM 1440 C CA . CYS A 1 180 ? 14.020 -6.456 -2.177 1.00 93.38 180 CYS A CA 1
ATOM 1441 C C . CYS A 1 180 ? 13.095 -7.387 -1.376 1.00 93.38 180 CYS A C 1
ATOM 1443 O O . CYS A 1 180 ? 12.937 -7.184 -0.175 1.00 93.38 180 CYS A O 1
ATOM 1445 N N . GLU A 1 181 ? 12.526 -8.429 -1.996 1.00 89.62 181 GLU A N 1
ATOM 1446 C CA . GLU A 1 181 ? 11.725 -9.439 -1.284 1.00 89.62 181 GLU A CA 1
ATOM 1447 C C . GLU A 1 181 ? 12.530 -10.124 -0.171 1.00 89.62 181 GLU A C 1
ATOM 1449 O O . GLU A 1 181 ? 12.035 -10.287 0.942 1.00 89.62 181 GLU A O 1
ATOM 1454 N N . ALA A 1 182 ? 13.783 -10.496 -0.447 1.00 90.12 182 ALA A N 1
ATOM 1455 C CA . ALA A 1 182 ? 14.647 -11.138 0.541 1.00 90.12 182 ALA A CA 1
ATOM 1456 C C . ALA A 1 182 ? 14.991 -10.208 1.719 1.00 90.12 182 ALA A C 1
ATOM 1458 O O . ALA A 1 182 ? 15.123 -10.670 2.852 1.00 90.12 182 ALA A O 1
ATOM 1459 N N . GLU A 1 183 ? 15.133 -8.903 1.465 1.00 86.06 183 GLU A N 1
ATOM 1460 C CA . GLU A 1 183 ? 15.387 -7.890 2.497 1.00 86.06 183 GLU A CA 1
ATOM 1461 C C . GLU A 1 183 ? 14.139 -7.605 3.351 1.00 86.06 183 GLU A C 1
ATOM 1463 O O . GLU A 1 183 ? 14.271 -7.316 4.539 1.00 86.06 183 GLU A O 1
ATOM 1468 N N . ALA A 1 184 ? 12.937 -7.771 2.786 1.00 79.44 184 ALA A N 1
ATOM 1469 C CA . ALA A 1 184 ? 11.669 -7.618 3.501 1.00 79.44 184 ALA A CA 1
ATOM 1470 C C . ALA A 1 184 ? 11.423 -8.703 4.574 1.00 79.44 184 ALA A C 1
ATOM 1472 O O . ALA A 1 184 ? 10.557 -8.520 5.429 1.00 79.44 184 ALA A O 1
ATOM 1473 N N . GLY A 1 185 ? 12.197 -9.798 4.572 1.00 62.94 185 GLY A N 1
ATOM 1474 C CA . GLY A 1 185 ? 12.288 -10.736 5.697 1.00 62.94 185 GLY A CA 1
ATOM 1475 C C . GLY A 1 185 ? 11.122 -11.719 5.864 1.00 62.94 185 GLY A C 1
ATOM 1476 O O . GLY A 1 185 ? 10.868 -12.141 6.995 1.00 62.94 185 GLY A O 1
ATOM 1477 N N . TRP A 1 186 ? 10.441 -12.086 4.774 1.00 50.66 186 TRP A N 1
ATOM 1478 C CA . TRP A 1 186 ? 9.368 -13.095 4.759 1.00 50.66 186 TRP A CA 1
ATOM 1479 C C . TRP A 1 186 ? 9.858 -14.471 4.300 1.00 50.66 186 TRP A C 1
ATOM 1481 O O . TRP A 1 186 ? 10.679 -14.533 3.356 1.00 50.66 186 TRP A O 1
#

Organism: NCBI:txid173218

Radius of gyration: 18.05 Å; Cα contacts (8 Å, |Δi|>4): 207; chains: 1; bounding box: 45×28×53 Å

Mean predicted aligned error: 3.59 Å

InterPro domains:
  IPR012312 Hemerythrin-like [PF01814] (36-156)
  IPR053206 Dimeric xanthone biosynthesis cluster protein [PTHR38048] (4-161)